Protein AF-A0A0Q6TNH4-F1 (afdb_monomer_lite)

Structure (mmCIF, N/CA/C/O backbone):
data_AF-A0A0Q6TNH4-F1
#
_entry.id   AF-A0A0Q6TNH4-F1
#
loop_
_atom_site.group_PDB
_atom_site.id
_atom_site.type_symbol
_atom_site.label_atom_id
_atom_site.label_alt_id
_atom_site.label_comp_id
_atom_site.label_asym_id
_atom_site.label_entity_id
_atom_site.label_seq_id
_atom_site.pdbx_PDB_ins_code
_atom_site.Cartn_x
_atom_site.Cartn_y
_atom_site.Cartn_z
_atom_site.occupancy
_atom_site.B_iso_or_equiv
_atom_site.auth_seq_id
_atom_site.auth_comp_id
_atom_site.auth_asym_id
_atom_site.auth_atom_id
_atom_site.pdbx_PDB_model_num
ATOM 1 N N . MET A 1 1 ? -18.754 -46.619 -61.105 1.00 44.31 1 MET A N 1
ATOM 2 C CA . MET A 1 1 ? -17.451 -46.797 -60.429 1.00 44.31 1 MET A CA 1
ATOM 3 C C . MET A 1 1 ? -16.650 -45.518 -60.602 1.00 44.31 1 MET A C 1
ATOM 5 O O . MET A 1 1 ? -16.297 -45.206 -61.727 1.00 44.31 1 MET A O 1
ATOM 9 N N . ALA A 1 2 ? -16.410 -44.775 -59.522 1.00 37.75 2 ALA A N 1
ATOM 10 C CA . ALA A 1 2 ? -15.381 -43.738 -59.448 1.00 37.75 2 ALA A CA 1
ATOM 11 C C . ALA A 1 2 ? -15.044 -43.515 -57.963 1.00 37.75 2 ALA A C 1
ATOM 13 O O . ALA A 1 2 ? -15.911 -43.146 -57.175 1.00 37.75 2 ALA A O 1
ATOM 14 N N . ARG A 1 3 ? -13.802 -43.827 -57.582 1.00 43.00 3 ARG A N 1
ATOM 15 C CA . ARG A 1 3 ? -13.168 -43.479 -56.301 1.00 43.00 3 ARG A CA 1
ATOM 16 C C . ARG A 1 3 ? -12.407 -42.166 -56.488 1.00 43.00 3 ARG A C 1
ATOM 18 O O . ARG A 1 3 ? -11.697 -42.065 -57.484 1.00 43.00 3 ARG A O 1
ATOM 25 N N . SER A 1 4 ? -12.487 -41.255 -55.515 1.00 37.75 4 SER A N 1
ATOM 26 C CA . SER A 1 4 ? -11.476 -40.245 -55.105 1.00 37.75 4 SER A CA 1
ATOM 27 C C . SER A 1 4 ? -12.189 -39.105 -54.373 1.00 37.75 4 SER A C 1
ATOM 29 O O . SER A 1 4 ? -13.306 -38.784 -54.747 1.00 37.75 4 SER A O 1
ATOM 31 N N . LEU A 1 5 ? -11.670 -38.394 -53.377 1.00 39.84 5 LEU A N 1
ATOM 32 C CA . LEU A 1 5 ? -10.485 -38.436 -52.516 1.00 39.84 5 LEU A CA 1
ATOM 33 C C . LEU A 1 5 ? -10.862 -37.459 -51.375 1.00 39.84 5 LEU A C 1
ATOM 35 O O . LEU A 1 5 ? -11.345 -36.364 -51.651 1.00 39.84 5 LEU A O 1
ATOM 39 N N . LEU A 1 6 ? -10.687 -37.842 -50.111 1.00 44.94 6 LEU A N 1
ATOM 40 C CA . LEU A 1 6 ? -10.664 -36.904 -48.971 1.00 44.94 6 LEU A CA 1
ATOM 41 C C . LEU A 1 6 ? -9.388 -36.034 -49.082 1.00 44.94 6 LEU A C 1
ATOM 43 O O . LEU A 1 6 ? -8.391 -36.544 -49.602 1.00 44.94 6 LEU A O 1
ATOM 47 N N . PRO A 1 7 ? -9.366 -34.772 -48.595 1.00 46.19 7 PRO A N 1
ATOM 48 C CA . PRO A 1 7 ? -9.053 -34.586 -47.176 1.00 46.19 7 PRO A CA 1
ATOM 49 C C . PRO A 1 7 ? -9.713 -33.394 -46.456 1.00 46.19 7 PRO A C 1
ATOM 51 O O . PRO A 1 7 ? -10.134 -32.398 -47.035 1.00 46.19 7 PRO A O 1
ATOM 54 N N . LEU A 1 8 ? -9.736 -33.562 -45.132 1.00 45.62 8 LEU A N 1
ATOM 55 C CA . LEU A 1 8 ? -9.668 -32.563 -44.069 1.00 45.62 8 LEU A CA 1
ATOM 56 C C . LEU A 1 8 ? -9.376 -31.113 -44.503 1.00 45.62 8 LEU A C 1
ATOM 58 O O . LEU A 1 8 ? -8.264 -30.801 -44.921 1.00 45.62 8 LEU A O 1
ATOM 62 N N . ILE A 1 9 ? -10.296 -30.203 -44.178 1.00 46.66 9 ILE A N 1
ATOM 63 C CA . ILE A 1 9 ? -9.934 -28.860 -43.707 1.00 46.66 9 ILE A CA 1
ATOM 64 C C . ILE A 1 9 ? -10.556 -28.712 -42.323 1.00 46.66 9 ILE A C 1
ATOM 66 O O . ILE A 1 9 ? -11.654 -28.195 -42.130 1.00 46.66 9 ILE A O 1
ATOM 70 N N . ALA A 1 10 ? -9.845 -29.285 -41.359 1.00 40.81 10 ALA A N 1
ATOM 71 C CA . ALA A 1 10 ? -9.978 -28.925 -39.968 1.00 40.81 10 ALA A CA 1
ATOM 72 C C . ALA A 1 10 ? -9.331 -27.546 -39.764 1.00 40.81 10 ALA A C 1
ATOM 74 O O . ALA A 1 10 ? -8.231 -27.294 -40.251 1.00 40.81 10 ALA A O 1
ATOM 75 N N . SER A 1 11 ? -10.010 -26.712 -38.979 1.00 45.03 11 SER A N 1
ATOM 76 C CA . SER A 1 11 ? -9.379 -25.773 -38.049 1.00 45.03 11 SER A CA 1
ATOM 77 C C . SER A 1 11 ? -8.511 -24.665 -38.644 1.00 45.03 11 SER A C 1
ATOM 79 O O . SER A 1 11 ? -7.296 -24.777 -38.625 1.00 45.03 11 SER A O 1
ATOM 81 N N . LEU A 1 12 ? -9.105 -23.533 -39.028 1.00 42.34 12 LEU A N 1
ATOM 82 C CA . LEU A 1 12 ? -8.420 -22.230 -39.026 1.00 42.34 12 LEU A CA 1
ATOM 83 C C . LEU A 1 12 ? -9.460 -21.117 -39.176 1.00 42.34 12 LEU A C 1
ATOM 85 O O . LEU A 1 12 ? -9.798 -20.761 -40.293 1.00 42.34 12 LEU A O 1
ATOM 89 N N . LEU A 1 13 ? -10.003 -20.626 -38.056 1.00 40.00 13 LEU A N 1
ATOM 90 C CA . LEU A 1 13 ? -10.587 -19.279 -37.872 1.00 40.00 13 LEU A CA 1
ATOM 91 C C . LEU A 1 13 ? -11.061 -19.131 -36.412 1.00 40.00 13 LEU A C 1
ATOM 93 O O . LEU A 1 13 ? -12.194 -18.777 -36.110 1.00 40.00 13 LEU A O 1
ATOM 97 N N . ALA A 1 14 ? -10.176 -19.446 -35.472 1.00 39.66 14 ALA A N 1
ATOM 98 C CA . ALA A 1 14 ? -10.327 -19.057 -34.075 1.00 39.66 14 ALA A CA 1
ATOM 99 C C . ALA A 1 14 ? -8.964 -18.563 -33.605 1.00 39.66 14 ALA A C 1
ATOM 101 O O . ALA A 1 14 ? -8.297 -19.190 -32.789 1.00 39.66 14 ALA A O 1
ATOM 102 N N . VAL A 1 15 ? -8.498 -17.475 -34.216 1.00 36.56 15 VAL A N 1
ATOM 103 C CA . VAL A 1 15 ? -7.277 -16.817 -33.776 1.00 36.56 15 VAL A CA 1
ATOM 104 C C . VAL A 1 15 ? -7.564 -15.337 -33.581 1.00 36.56 15 VAL A C 1
ATOM 106 O O . VAL A 1 15 ? -7.987 -14.642 -34.499 1.00 36.56 15 VAL A O 1
ATOM 109 N N . PHE A 1 16 ? -7.314 -14.912 -32.345 1.00 38.75 16 PHE A N 1
ATOM 110 C CA . PHE A 1 16 ? -7.124 -13.536 -31.902 1.00 38.75 16 PHE A CA 1
ATOM 111 C C . PHE A 1 16 ? -8.359 -12.634 -31.819 1.00 38.75 16 PHE A C 1
ATOM 113 O O . PHE A 1 16 ? -8.482 -11.638 -32.516 1.00 38.75 16 PHE A O 1
ATOM 120 N N . ASN A 1 17 ? -9.190 -12.901 -30.812 1.00 32.25 17 ASN A N 1
ATOM 121 C CA . ASN A 1 17 ? -9.696 -11.829 -29.947 1.00 32.25 17 ASN A CA 1
ATOM 122 C C . ASN A 1 17 ? -9.720 -12.282 -28.481 1.00 32.25 17 ASN A C 1
ATOM 124 O O . ASN A 1 17 ? -10.646 -12.011 -27.729 1.00 32.25 17 ASN A O 1
ATOM 128 N N . ALA A 1 18 ? -8.646 -12.944 -28.044 1.00 35.44 18 ALA A N 1
ATOM 129 C CA . ALA A 1 18 ? -8.248 -12.846 -26.649 1.00 35.44 18 ALA A CA 1
ATOM 130 C C . ALA A 1 18 ? -7.577 -11.477 -26.479 1.00 35.44 18 ALA A C 1
ATOM 132 O O . ALA A 1 18 ? -6.359 -11.371 -26.355 1.00 35.44 18 ALA A O 1
ATOM 133 N N . GLN A 1 19 ? -8.373 -10.401 -26.513 1.00 32.72 19 GLN A N 1
ATOM 134 C CA . GLN A 1 19 ? -8.014 -9.258 -25.689 1.00 32.72 19 GLN A CA 1
ATOM 135 C C . GLN A 1 19 ? -7.922 -9.857 -24.295 1.00 32.72 19 GLN A C 1
ATOM 137 O O . GLN A 1 19 ? -8.940 -10.278 -23.749 1.00 32.72 19 GLN A O 1
ATOM 142 N N . ALA A 1 20 ? -6.702 -10.013 -23.781 1.00 35.88 20 ALA A N 1
ATOM 143 C CA . ALA A 1 20 ? -6.501 -10.279 -22.376 1.00 35.88 20 ALA A CA 1
ATOM 144 C C . ALA A 1 20 ? -7.257 -9.159 -21.667 1.00 35.88 20 ALA A C 1
ATOM 146 O O . ALA A 1 20 ? -6.795 -8.017 -21.620 1.00 35.88 20 ALA A O 1
ATOM 147 N N . GLN A 1 21 ? -8.485 -9.456 -21.234 1.00 34.12 21 GLN A N 1
ATOM 148 C CA . GLN A 1 21 ? -9.186 -8.627 -20.288 1.00 34.12 21 GLN A CA 1
ATOM 149 C C . GLN A 1 21 ? -8.200 -8.551 -19.142 1.00 34.12 21 GLN A C 1
ATOM 151 O O . GLN A 1 21 ? -7.929 -9.556 -18.490 1.00 34.12 21 GLN A O 1
ATOM 156 N N . VAL A 1 22 ? -7.578 -7.382 -18.992 1.00 41.38 22 VAL A N 1
ATOM 157 C CA . VAL A 1 22 ? -6.906 -7.002 -17.764 1.00 41.38 22 VAL A CA 1
ATOM 158 C C . VAL A 1 22 ? -7.976 -7.249 -16.720 1.00 41.38 22 VAL A C 1
ATOM 160 O O . VAL A 1 22 ? -8.953 -6.497 -16.658 1.00 41.38 22 VAL A O 1
ATOM 163 N N . THR A 1 23 ? -7.883 -8.382 -16.024 1.00 41.16 23 THR A N 1
ATOM 164 C CA . THR A 1 23 ? -8.740 -8.670 -14.892 1.00 41.16 23 THR A CA 1
ATOM 165 C C . THR A 1 23 ? -8.551 -7.458 -14.009 1.00 41.16 23 THR A C 1
ATOM 167 O O . THR A 1 23 ? -7.439 -7.139 -13.590 1.00 41.16 23 THR A O 1
ATOM 170 N N . LYS A 1 24 ? -9.611 -6.652 -13.904 1.00 58.28 24 LYS A N 1
ATOM 171 C CA . LYS A 1 24 ? -9.648 -5.517 -12.997 1.00 58.28 24 LYS A CA 1
ATOM 172 C C . LYS A 1 24 ? -9.652 -6.152 -11.624 1.00 58.28 24 LYS A C 1
ATOM 174 O O . LYS A 1 24 ? -10.728 -6.383 -11.079 1.00 58.28 24 LYS A O 1
ATOM 179 N N . ASP A 1 25 ? -8.473 -6.520 -11.139 1.00 66.06 25 ASP A N 1
ATOM 180 C CA . ASP A 1 25 ? -8.337 -7.028 -9.793 1.00 66.06 25 ASP A CA 1
ATOM 181 C C . ASP A 1 25 ? -8.946 -5.947 -8.899 1.00 66.06 25 ASP A C 1
ATOM 183 O O . ASP A 1 25 ? -8.562 -4.771 -8.989 1.00 66.06 25 ASP A O 1
ATOM 187 N N . PRO A 1 26 ? -10.015 -6.284 -8.170 1.00 83.12 26 PRO A N 1
ATOM 188 C CA . PRO A 1 26 ? -10.771 -5.291 -7.443 1.00 83.12 26 PRO A CA 1
ATOM 189 C C . PRO A 1 26 ? -9.866 -4.662 -6.386 1.00 83.12 26 PRO A C 1
ATOM 191 O O . PRO A 1 26 ? -9.115 -5.348 -5.690 1.00 83.12 26 PRO A O 1
ATOM 194 N N . LEU A 1 27 ? -9.917 -3.333 -6.302 1.00 90.88 27 LEU A N 1
ATOM 195 C CA . LEU A 1 27 ? -9.034 -2.580 -5.425 1.00 90.88 27 LEU A CA 1
ATOM 196 C C . LEU A 1 27 ? -9.335 -2.905 -3.954 1.00 90.88 27 LEU A C 1
ATOM 198 O O . LEU A 1 27 ? -10.503 -3.094 -3.598 1.00 90.88 27 LEU A O 1
ATOM 202 N N . PRO A 1 28 ? -8.304 -2.929 -3.095 1.00 93.38 28 PRO A N 1
ATOM 203 C CA . PRO A 1 28 ? -8.483 -3.001 -1.656 1.00 93.38 28 PRO A CA 1
ATOM 204 C C . PRO A 1 28 ? -9.480 -1.972 -1.133 1.00 93.38 28 PRO A C 1
ATOM 206 O O . PRO A 1 28 ? -9.545 -0.836 -1.607 1.00 93.38 28 PRO A O 1
ATOM 209 N N . THR A 1 29 ? -10.245 -2.380 -0.130 1.00 94.62 29 THR A N 1
ATOM 210 C CA . THR A 1 29 ? -11.207 -1.539 0.573 1.00 94.62 29 THR A CA 1
ATOM 211 C C . THR A 1 29 ? -10.708 -1.276 1.985 1.00 94.62 29 THR A C 1
ATOM 213 O O . THR A 1 29 ? -10.306 -2.205 2.684 1.00 94.62 29 THR A O 1
ATOM 216 N N . GLN A 1 30 ? -10.775 -0.021 2.414 1.00 96.12 30 GLN A N 1
ATOM 217 C CA . GLN A 1 30 ? -10.601 0.381 3.800 1.00 96.12 30 GLN A CA 1
ATOM 218 C C . GLN A 1 30 ? -11.974 0.611 4.420 1.00 96.12 30 GLN A C 1
ATOM 220 O O . GLN A 1 30 ? -12.805 1.318 3.850 1.00 96.12 30 GLN A O 1
ATOM 225 N N . LEU A 1 31 ? -12.206 0.043 5.597 1.00 96.94 31 LEU A N 1
ATOM 226 C CA . LEU A 1 31 ? -13.323 0.401 6.461 1.00 96.94 31 LEU A CA 1
ATOM 227 C C . LEU A 1 31 ? -12.775 1.255 7.601 1.00 96.94 31 LEU A C 1
ATOM 229 O O . LEU A 1 31 ? -12.028 0.743 8.429 1.00 96.94 31 LEU A O 1
ATOM 233 N N . VAL A 1 32 ? -13.153 2.531 7.644 1.00 97.50 32 VAL A N 1
ATOM 234 C CA . VAL A 1 32 ? -12.756 3.477 8.695 1.00 97.50 32 VAL A CA 1
ATOM 235 C C . VAL A 1 32 ? -13.962 3.777 9.571 1.00 97.50 32 VAL A C 1
ATOM 237 O O . VAL A 1 32 ? -14.979 4.261 9.079 1.00 97.50 32 VAL A O 1
ATOM 240 N N . CYS A 1 33 ? -13.849 3.507 10.865 1.00 97.56 33 CYS A N 1
ATOM 241 C CA . CYS A 1 33 ? -14.884 3.721 11.866 1.00 97.56 33 CYS A CA 1
ATOM 242 C C . CYS A 1 33 ? -14.441 4.756 12.900 1.00 97.56 33 CYS A C 1
ATOM 244 O O . CYS A 1 33 ? -13.288 4.745 13.322 1.00 97.56 33 CYS A O 1
ATOM 246 N N . HIS A 1 34 ? -15.385 5.572 13.368 1.00 97.06 34 HIS A N 1
ATOM 247 C CA . HIS A 1 34 ? -15.200 6.549 14.444 1.00 97.06 34 HIS A CA 1
ATOM 248 C C . HIS A 1 34 ? -16.116 6.194 15.629 1.00 97.06 34 HIS A C 1
ATOM 250 O O . HIS A 1 34 ? -17.197 6.772 15.757 1.00 97.06 34 HIS A O 1
ATOM 256 N N . PRO A 1 35 ? -15.771 5.188 16.462 1.00 92.38 35 PRO A N 1
ATOM 257 C CA . PRO A 1 35 ? -16.588 4.817 17.620 1.00 92.38 35 PRO A CA 1
ATOM 258 C C . PRO A 1 35 ? -16.853 5.974 18.595 1.00 92.38 35 PRO A C 1
ATOM 260 O O . PRO A 1 35 ? -17.855 5.951 19.306 1.00 92.38 35 PRO A O 1
ATOM 263 N N . SER A 1 36 ? -15.958 6.962 18.637 1.00 93.06 36 SER A N 1
ATOM 264 C CA . SER A 1 36 ? -16.112 8.222 19.363 1.00 93.06 36 SER A CA 1
ATOM 265 C C . SER A 1 36 ? -15.301 9.328 18.679 1.00 93.06 36 SER A C 1
ATOM 267 O O . SER A 1 36 ?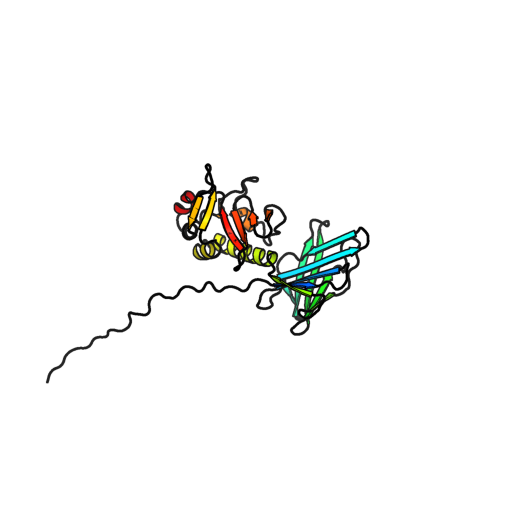 -14.520 9.051 17.770 1.00 93.06 36 SER A O 1
ATOM 269 N N . ASP A 1 37 ? -15.441 10.572 19.143 1.00 92.44 37 ASP A N 1
ATOM 270 C CA . ASP A 1 37 ? -14.715 11.729 18.589 1.00 92.44 37 ASP A CA 1
ATOM 271 C C . ASP A 1 37 ? -13.187 11.631 18.751 1.00 92.44 37 ASP A C 1
ATOM 273 O O . ASP A 1 37 ? -12.438 12.261 18.011 1.00 92.44 37 ASP A O 1
ATOM 277 N N . ASN A 1 38 ? -12.725 10.817 19.703 1.00 94.06 38 ASN A N 1
ATOM 278 C CA . ASN A 1 38 ? -11.314 10.679 20.065 1.00 94.06 38 ASN A CA 1
ATOM 279 C C . ASN A 1 38 ? -10.723 9.318 19.674 1.00 94.06 38 ASN A C 1
ATOM 281 O O . ASN A 1 38 ? -9.624 8.976 20.109 1.00 94.06 38 ASN A O 1
ATOM 285 N N . LEU A 1 39 ? -11.462 8.500 18.919 1.00 94.94 39 LEU A N 1
ATOM 286 C CA . LEU A 1 39 ? -11.029 7.167 18.523 1.00 94.94 39 LEU A CA 1
ATOM 287 C C . LEU A 1 39 ? -11.463 6.874 17.093 1.00 94.94 39 LEU A C 1
ATOM 289 O O . LEU A 1 39 ? -12.652 6.800 16.791 1.00 94.94 39 LEU A O 1
ATOM 293 N N . THR A 1 40 ? -10.481 6.589 16.250 1.00 97.19 40 THR A N 1
ATOM 294 C CA . THR A 1 40 ? -10.668 6.079 14.898 1.00 97.19 40 THR A CA 1
ATOM 295 C C . THR A 1 40 ? -10.035 4.701 14.806 1.00 97.19 40 THR A C 1
ATOM 297 O O . THR A 1 40 ? -8.888 4.503 15.194 1.00 97.19 40 THR A O 1
ATOM 300 N N . ALA A 1 41 ? -10.764 3.736 14.261 1.00 97.06 41 ALA A N 1
ATOM 301 C CA . ALA A 1 41 ? -10.246 2.410 13.956 1.00 97.06 41 ALA A CA 1
ATOM 302 C C . ALA A 1 41 ? -10.453 2.115 12.480 1.00 97.06 41 ALA A C 1
ATOM 304 O O . ALA A 1 41 ? -11.475 2.484 11.902 1.00 97.06 41 ALA A O 1
ATOM 305 N N . ASN A 1 42 ? -9.496 1.437 11.865 1.00 97.19 42 ASN A N 1
ATOM 306 C CA . ASN A 1 42 ? -9.603 1.045 10.475 1.00 97.19 42 ASN A CA 1
ATOM 307 C C . ASN A 1 42 ? -9.093 -0.373 10.246 1.00 97.19 42 ASN A C 1
ATOM 309 O O . ASN A 1 42 ? -8.247 -0.879 10.982 1.00 97.19 42 ASN A O 1
ATOM 313 N N . ILE A 1 43 ? -9.642 -1.000 9.215 1.00 96.81 43 ILE A N 1
ATOM 314 C CA . ILE A 1 43 ? -9.140 -2.247 8.647 1.00 96.81 43 ILE A CA 1
ATOM 315 C C . ILE A 1 43 ? -9.120 -2.125 7.131 1.00 96.81 43 ILE A C 1
ATOM 317 O O . ILE A 1 43 ? -9.965 -1.445 6.543 1.00 96.81 43 ILE A O 1
ATOM 321 N N . SER A 1 44 ? -8.207 -2.856 6.515 1.00 95.38 44 SER A N 1
ATOM 322 C CA . SER A 1 44 ? -8.033 -2.910 5.070 1.00 95.38 44 SER A CA 1
ATOM 323 C C . SER A 1 44 ? -8.173 -4.350 4.608 1.00 95.38 44 SER A C 1
ATOM 325 O O . SER A 1 44 ? -7.622 -5.257 5.234 1.00 95.38 44 SER A O 1
ATOM 327 N N . TYR A 1 45 ? -8.915 -4.584 3.530 1.00 92.75 45 TYR A N 1
ATOM 328 C CA . TYR A 1 45 ? -9.142 -5.924 2.994 1.00 92.75 45 TYR A CA 1
ATOM 329 C C . TYR A 1 45 ? -9.257 -5.934 1.469 1.00 92.75 45 TYR A C 1
ATOM 331 O O . TYR A 1 45 ? -9.710 -4.976 0.845 1.00 92.75 45 TYR A O 1
ATOM 339 N N . GLU A 1 46 ? -8.850 -7.043 0.860 1.00 90.12 46 GLU A N 1
ATOM 340 C CA . GLU A 1 46 ? -9.094 -7.331 -0.555 1.00 90.12 46 GLU A CA 1
ATOM 341 C C . GLU A 1 46 ? -10.576 -7.649 -0.794 1.00 90.12 46 GLU A C 1
ATOM 343 O O . GLU A 1 46 ? -11.302 -8.019 0.129 1.00 90.12 46 GLU A O 1
ATOM 348 N N . ALA A 1 47 ? -11.038 -7.596 -2.045 1.00 82.19 47 ALA A N 1
ATOM 349 C CA . ALA A 1 47 ? -12.431 -7.934 -2.362 1.00 82.19 47 ALA A CA 1
ATOM 350 C C . ALA A 1 47 ? -12.809 -9.384 -2.018 1.00 82.19 47 ALA A C 1
ATOM 352 O O . ALA A 1 47 ? -13.970 -9.662 -1.732 1.00 82.19 47 ALA A O 1
ATOM 353 N N . GLY A 1 48 ? -11.831 -10.298 -2.002 1.00 82.06 48 GLY A N 1
ATOM 354 C CA . GLY A 1 48 ? -12.010 -11.668 -1.510 1.00 82.06 48 GLY A CA 1
ATOM 355 C C . GLY A 1 48 ? -12.164 -11.770 0.014 1.00 82.06 48 GLY A C 1
ATOM 356 O O . GLY A 1 48 ? -12.367 -12.862 0.535 1.00 82.06 48 GLY A O 1
ATOM 357 N N . GLY A 1 49 ? -12.058 -10.654 0.742 1.00 85.31 49 GLY A N 1
ATOM 358 C CA . GLY A 1 49 ? -12.173 -10.579 2.198 1.00 85.31 49 GLY A CA 1
ATOM 359 C C . GLY A 1 49 ? -10.872 -10.845 2.958 1.00 85.31 49 GLY A C 1
ATOM 360 O O . GLY A 1 49 ? -10.887 -10.815 4.189 1.00 85.31 49 GLY A O 1
ATOM 361 N N . ALA A 1 50 ? -9.757 -11.088 2.260 1.00 89.81 50 ALA A N 1
ATOM 362 C CA . ALA A 1 50 ? -8.446 -11.240 2.882 1.00 89.81 50 ALA A CA 1
ATOM 363 C C . ALA A 1 50 ? -8.010 -9.919 3.529 1.00 89.81 50 ALA A C 1
ATOM 365 O O . ALA A 1 50 ? -8.022 -8.874 2.881 1.00 89.81 50 ALA A O 1
ATOM 366 N N . LEU A 1 51 ? -7.636 -9.963 4.808 1.00 92.94 51 LEU A N 1
ATOM 367 C CA . LEU A 1 51 ? -7.208 -8.783 5.557 1.00 92.94 51 LEU A CA 1
ATOM 368 C C . LEU A 1 51 ? -5.773 -8.399 5.185 1.00 92.94 51 LEU A C 1
ATOM 370 O O . LEU A 1 51 ? -4.870 -9.233 5.209 1.00 92.94 51 LEU A O 1
ATOM 374 N N . LEU A 1 52 ? -5.584 -7.119 4.881 1.00 91.25 52 LEU A N 1
ATOM 375 C CA . LEU A 1 52 ? -4.318 -6.521 4.458 1.00 91.25 52 LEU A CA 1
ATOM 376 C C . LEU A 1 52 ? -3.662 -5.686 5.553 1.00 91.25 52 LEU A C 1
ATOM 378 O O . LEU A 1 52 ? -2.442 -5.571 5.574 1.00 91.25 52 LEU A O 1
ATOM 382 N N . GLY A 1 53 ? -4.459 -5.110 6.449 1.00 92.88 53 GLY A N 1
ATOM 383 C CA . GLY A 1 53 ? -3.947 -4.283 7.529 1.00 92.88 53 GLY A CA 1
ATOM 384 C C . GLY A 1 53 ? -5.036 -3.813 8.479 1.00 92.88 53 GLY A C 1
ATOM 385 O O . GLY A 1 53 ? -6.232 -4.017 8.243 1.00 92.88 53 GLY A O 1
ATOM 386 N N . ALA A 1 54 ? -4.604 -3.204 9.573 1.00 95.44 54 ALA A N 1
ATOM 387 C CA . ALA A 1 54 ? -5.456 -2.594 10.573 1.00 95.44 54 ALA A CA 1
ATOM 388 C C . ALA A 1 54 ? -4.724 -1.478 11.312 1.00 95.44 54 ALA A C 1
ATOM 390 O O . ALA A 1 54 ? -3.509 -1.543 11.505 1.00 95.44 54 ALA A O 1
ATOM 391 N N . GLY A 1 55 ? -5.483 -0.511 11.816 1.00 94.25 55 GLY A N 1
ATOM 392 C CA . GLY A 1 55 ? -4.921 0.575 12.596 1.00 94.25 55 GLY A CA 1
ATOM 393 C C . GLY A 1 55 ? -5.900 1.236 13.541 1.00 94.25 55 GLY A C 1
ATOM 394 O O . GLY A 1 55 ? -7.120 1.094 13.433 1.00 94.25 55 GLY A O 1
ATOM 395 N N . VAL A 1 56 ? -5.326 1.982 14.475 1.00 94.56 56 VAL A N 1
ATOM 396 C CA . VAL A 1 56 ? -6.037 2.784 15.463 1.00 94.56 56 VAL A CA 1
ATOM 397 C C . VAL A 1 56 ? -5.367 4.146 15.546 1.00 94.56 56 VAL A C 1
ATOM 399 O O . VAL A 1 56 ? -4.149 4.235 15.664 1.00 94.56 56 VAL A O 1
ATOM 402 N N . TYR A 1 57 ? -6.176 5.197 15.513 1.00 94.44 57 TYR A N 1
ATOM 403 C CA . TYR A 1 57 ? -5.781 6.542 15.897 1.00 94.44 57 TYR A CA 1
ATOM 404 C C . TYR A 1 57 ? -6.607 6.958 17.108 1.00 94.44 57 TYR A C 1
ATOM 406 O O . TYR A 1 57 ? -7.821 6.747 17.124 1.00 94.44 57 TYR A O 1
ATOM 414 N N . ALA A 1 58 ? -5.967 7.520 18.126 1.00 94.12 58 ALA A N 1
ATOM 415 C CA . ALA A 1 58 ? -6.652 7.976 19.324 1.00 94.12 58 ALA A CA 1
ATOM 416 C C . ALA A 1 58 ? -6.045 9.267 19.864 1.00 94.12 58 ALA A C 1
ATOM 418 O O . ALA A 1 58 ? -4.835 9.483 19.772 1.00 94.12 58 ALA A O 1
ATOM 419 N N . THR A 1 59 ? -6.888 10.091 20.478 1.00 94.00 59 THR A N 1
ATOM 420 C CA . THR A 1 59 ? -6.495 11.351 21.113 1.00 94.00 59 THR A CA 1
ATOM 421 C C . THR A 1 59 ? -6.975 11.411 22.559 1.00 94.00 59 THR A C 1
ATOM 423 O O . THR A 1 59 ? -7.998 10.841 22.935 1.00 94.00 59 THR A O 1
ATOM 426 N N . SER A 1 60 ? -6.213 12.090 23.413 1.00 92.00 60 SER A N 1
ATOM 427 C CA . SER A 1 60 ? -6.597 12.367 24.798 1.00 92.00 60 SER A CA 1
ATOM 428 C C . SER A 1 60 ? -5.871 13.613 25.298 1.00 92.00 60 SER A C 1
ATOM 430 O O . SER A 1 60 ? -4.675 13.575 25.591 1.00 92.00 60 SER A O 1
ATOM 432 N N . GLY A 1 61 ? -6.592 14.731 25.415 1.00 88.62 61 GLY A N 1
ATOM 433 C CA . GLY A 1 61 ? -5.989 16.021 25.757 1.00 88.62 61 GLY A CA 1
ATOM 434 C C . GLY A 1 61 ? -5.006 16.471 24.674 1.00 88.62 61 GLY A C 1
ATOM 435 O O . GLY A 1 61 ? -5.389 16.604 23.517 1.00 88.62 61 GLY A O 1
ATOM 436 N N . THR A 1 62 ? -3.740 16.684 25.041 1.00 88.75 62 THR A N 1
ATOM 437 C CA . THR A 1 62 ? -2.654 17.034 24.104 1.00 88.75 62 THR A CA 1
ATOM 438 C C . THR A 1 62 ? -1.896 15.818 23.569 1.00 88.75 62 THR A C 1
ATOM 440 O O . THR A 1 62 ? -0.891 15.981 22.884 1.00 88.75 62 THR A O 1
ATOM 443 N N . HIS A 1 63 ? -2.319 14.605 23.926 1.00 89.19 63 HIS A N 1
ATOM 444 C CA . HIS A 1 63 ? -1.692 13.377 23.459 1.00 89.19 63 HIS A CA 1
ATOM 445 C C . HIS A 1 63 ? -2.439 12.837 22.248 1.00 89.19 63 HIS A C 1
ATOM 447 O O . HIS A 1 63 ? -3.668 12.748 22.253 1.00 89.19 63 HIS A O 1
ATOM 453 N N . GLU A 1 64 ? -1.679 12.409 21.250 1.00 90.62 64 GLU A N 1
ATOM 454 C CA . GLU A 1 64 ? -2.175 11.652 20.114 1.00 90.62 64 GLU A CA 1
ATOM 455 C C . GLU A 1 64 ? -1.364 10.374 19.946 1.00 90.62 64 GLU A C 1
ATOM 457 O O . GLU A 1 64 ? -0.206 10.277 20.356 1.00 90.62 64 GLU A O 1
ATOM 462 N N . CYS A 1 65 ? -2.004 9.383 19.351 1.00 87.31 65 CYS A N 1
ATOM 463 C CA . CYS A 1 65 ? -1.383 8.136 18.981 1.00 87.31 65 CYS A CA 1
ATOM 464 C C . CYS A 1 65 ? -1.932 7.688 17.629 1.00 87.31 65 CYS A C 1
ATOM 466 O O . CYS A 1 65 ? -3.147 7.668 17.435 1.00 87.31 65 CYS A O 1
ATOM 468 N N . SER A 1 66 ? -1.041 7.225 16.753 1.00 89.62 66 SER A N 1
ATOM 469 C CA . SER A 1 66 ? -1.393 6.498 15.538 1.00 89.62 66 SER A CA 1
ATOM 470 C C . SER A 1 66 ? -0.613 5.192 15.481 1.00 89.62 66 SER A C 1
ATOM 472 O O . SER A 1 66 ? 0.614 5.203 15.471 1.00 89.62 66 SER A O 1
ATOM 474 N N . VAL A 1 67 ? -1.322 4.067 15.427 1.00 89.56 67 VAL A N 1
ATOM 475 C CA . VAL A 1 67 ? -0.734 2.737 15.266 1.00 89.56 67 VAL A CA 1
ATOM 476 C C . VAL A 1 67 ? -1.318 2.095 14.025 1.00 89.56 67 VAL A C 1
ATOM 478 O O . VAL A 1 67 ? -2.535 2.004 13.873 1.00 89.56 67 VAL A O 1
ATOM 481 N N . GLN A 1 68 ? -0.442 1.622 13.148 1.00 90.00 68 GLN A N 1
ATOM 482 C CA . GLN A 1 68 ? -0.801 0.940 11.912 1.00 90.00 68 GLN A CA 1
ATOM 483 C C . GLN A 1 68 ? -0.008 -0.355 11.803 1.00 90.00 68 GLN A C 1
ATOM 485 O O . GLN A 1 68 ? 1.199 -0.375 12.054 1.00 90.00 68 GLN A O 1
ATOM 490 N N . SER A 1 69 ? -0.693 -1.434 11.437 1.00 90.75 69 SER A N 1
ATOM 491 C CA . SER A 1 69 ? -0.068 -2.734 11.233 1.00 90.75 69 SER A CA 1
ATOM 492 C C . SER A 1 69 ? 0.985 -2.680 10.139 1.00 90.75 69 SER A C 1
ATOM 494 O O . SER A 1 69 ? 0.777 -2.048 9.104 1.00 90.75 69 SER A O 1
ATOM 496 N N . GLN A 1 70 ? 2.074 -3.416 10.337 1.00 85.50 70 GLN A N 1
ATOM 497 C CA . GLN A 1 70 ? 3.129 -3.580 9.345 1.00 85.50 70 GLN A CA 1
ATOM 498 C C . GLN A 1 70 ? 3.294 -5.060 8.996 1.00 85.50 70 GLN A C 1
ATOM 500 O O . GLN A 1 70 ? 3.094 -5.932 9.846 1.00 85.50 70 GLN A O 1
ATOM 505 N N . GLY A 1 71 ? 3.688 -5.333 7.752 1.00 82.25 71 GLY A N 1
ATOM 506 C CA . GLY A 1 71 ? 3.880 -6.692 7.254 1.00 82.25 71 GLY A CA 1
ATOM 507 C C . GLY A 1 71 ? 2.577 -7.457 7.009 1.00 82.25 71 GLY A C 1
ATOM 508 O O . GLY A 1 71 ? 1.470 -6.932 7.128 1.00 82.25 71 GLY A O 1
ATOM 509 N N . ALA A 1 72 ? 2.722 -8.725 6.624 1.00 85.69 72 ALA A N 1
ATOM 510 C CA . ALA A 1 72 ? 1.597 -9.588 6.289 1.00 85.69 72 ALA A CA 1
ATOM 511 C C . ALA A 1 72 ? 0.862 -10.108 7.536 1.00 85.69 72 ALA A C 1
ATOM 513 O O . ALA A 1 72 ? 1.474 -10.468 8.544 1.00 85.69 72 ALA A O 1
ATOM 514 N N . GLY A 1 73 ? -0.463 -10.213 7.435 1.00 91.19 73 GLY A N 1
ATOM 515 C CA . GLY A 1 73 ? -1.288 -10.858 8.449 1.00 91.19 73 GLY A CA 1
ATOM 516 C C . GLY A 1 73 ? -1.136 -12.381 8.433 1.00 91.19 73 GLY A C 1
ATOM 517 O O . GLY A 1 73 ? -1.064 -13.005 7.375 1.00 91.19 73 GLY A O 1
ATOM 518 N N . VAL A 1 74 ? -1.132 -12.994 9.616 1.00 95.06 74 VAL A N 1
ATOM 519 C CA . VAL A 1 74 ? -1.084 -14.449 9.802 1.00 95.06 74 VAL A CA 1
ATOM 520 C C . VAL A 1 74 ? -2.439 -14.935 10.298 1.00 95.06 74 VAL A C 1
ATOM 522 O O . VAL A 1 74 ? -2.873 -14.567 11.395 1.00 95.06 74 VAL A O 1
ATOM 525 N N . ALA A 1 75 ? -3.091 -15.792 9.511 1.00 94.94 75 ALA A N 1
ATOM 526 C CA . ALA A 1 75 ? -4.327 -16.451 9.915 1.00 94.94 75 ALA A CA 1
ATOM 527 C C . ALA A 1 75 ? -4.109 -17.293 11.182 1.00 94.94 75 ALA A C 1
ATOM 529 O O . ALA A 1 75 ? -3.103 -17.990 11.324 1.00 94.94 75 ALA A O 1
ATOM 530 N N . GLN A 1 76 ? -5.047 -17.197 12.115 1.00 95.94 76 GLN A N 1
ATOM 531 C CA . GLN A 1 76 ? -5.032 -17.891 13.395 1.00 95.94 76 GLN A CA 1
ATOM 532 C C . GLN A 1 76 ? -6.069 -19.028 13.398 1.00 95.94 76 GLN A C 1
ATOM 534 O O . GLN A 1 76 ? -7.060 -18.961 12.664 1.00 95.94 76 GLN A O 1
ATOM 539 N N . PRO A 1 77 ? -5.889 -20.063 14.242 1.00 92.56 77 PRO A N 1
ATOM 540 C CA . PRO A 1 77 ? -6.829 -21.186 14.326 1.00 92.56 77 PRO A CA 1
ATOM 541 C C . PRO A 1 77 ? -8.271 -20.797 14.693 1.00 92.56 77 PRO A C 1
ATOM 543 O O . PRO A 1 77 ? -9.213 -21.491 14.327 1.00 92.56 77 PRO A O 1
ATOM 546 N N . ASP A 1 78 ? -8.457 -19.686 15.408 1.00 90.62 78 ASP A N 1
ATOM 547 C CA . ASP A 1 78 ? -9.764 -19.162 15.825 1.00 90.62 78 ASP A CA 1
ATOM 548 C C . ASP A 1 78 ? -10.471 -18.323 14.738 1.00 90.62 78 ASP A C 1
ATOM 550 O O . ASP A 1 78 ? -11.498 -17.688 15.006 1.00 90.62 78 ASP A O 1
ATOM 554 N N . GLY A 1 79 ? -9.910 -18.298 13.523 1.00 89.75 79 GLY A N 1
ATOM 555 C CA . GLY A 1 79 ? -10.411 -17.539 12.380 1.00 89.75 79 GLY A CA 1
ATOM 556 C C . GLY A 1 79 ? -10.052 -16.052 12.402 1.00 89.75 79 GLY A C 1
ATOM 557 O O . GLY A 1 79 ? -10.506 -15.313 11.528 1.00 89.75 79 GLY A O 1
ATOM 558 N N . SER A 1 80 ? -9.264 -15.589 13.378 1.00 95.81 80 SER A N 1
ATOM 559 C CA . SER A 1 80 ? -8.719 -14.230 13.367 1.00 95.81 80 SER A CA 1
ATOM 560 C C . SER A 1 80 ? -7.496 -14.116 12.452 1.00 95.81 80 SER A C 1
ATOM 562 O O . SER A 1 80 ? -6.868 -15.105 12.073 1.00 95.81 80 SER A O 1
ATOM 564 N N . VAL A 1 81 ? -7.146 -12.889 12.081 1.00 97.19 81 VAL A N 1
ATOM 565 C CA . VAL A 1 81 ? -5.879 -12.554 11.432 1.00 97.19 81 VAL A CA 1
ATOM 566 C C . VAL A 1 81 ? -5.078 -11.700 12.395 1.00 97.19 81 VAL A C 1
ATOM 568 O O . VAL A 1 81 ? -5.572 -10.699 12.916 1.00 97.19 81 VAL A O 1
ATOM 571 N N . ARG A 1 82 ? -3.830 -12.101 12.622 1.00 97.12 82 ARG A N 1
ATOM 572 C CA . ARG A 1 82 ? -2.894 -11.384 13.479 1.00 97.12 82 ARG A CA 1
ATOM 573 C C . ARG A 1 82 ? -1.819 -10.711 12.641 1.00 97.12 82 ARG A C 1
ATOM 575 O O . ARG A 1 82 ? -1.091 -11.387 11.922 1.00 97.12 82 ARG A O 1
ATOM 582 N N . PHE A 1 83 ? -1.671 -9.409 12.818 1.00 95.81 83 PHE A N 1
ATOM 583 C CA . PHE A 1 83 ? -0.531 -8.633 12.348 1.00 95.81 83 PHE A CA 1
ATOM 584 C C . PHE A 1 83 ? 0.388 -8.400 13.538 1.00 95.81 83 PHE A C 1
ATOM 586 O O . PHE A 1 83 ? -0.082 -7.935 14.572 1.00 95.81 83 PHE A O 1
ATOM 593 N N . ALA A 1 84 ? 1.669 -8.738 13.430 1.00 94.31 84 ALA A N 1
ATOM 594 C CA . ALA A 1 84 ? 2.636 -8.542 14.506 1.00 94.31 84 ALA A CA 1
ATOM 595 C C . ALA A 1 84 ? 3.881 -7.861 13.947 1.00 94.31 84 ALA A C 1
ATOM 597 O O . ALA A 1 84 ? 4.447 -8.333 12.964 1.00 94.31 84 ALA A O 1
ATOM 598 N N . TRP A 1 85 ? 4.298 -6.765 14.575 1.00 91.19 85 TRP A N 1
ATOM 599 C CA . TRP A 1 85 ? 5.449 -5.988 14.130 1.00 91.19 85 TRP A CA 1
ATOM 600 C C . TRP A 1 85 ? 6.147 -5.300 15.302 1.00 91.19 85 TRP A C 1
ATOM 602 O O . TRP A 1 85 ? 5.646 -5.250 16.429 1.00 91.19 85 TRP A O 1
ATOM 612 N N . THR A 1 86 ? 7.332 -4.780 15.013 1.00 88.38 86 THR A N 1
ATOM 613 C CA . THR A 1 86 ? 8.117 -3.963 15.931 1.00 88.38 86 THR A CA 1
ATOM 614 C C . THR A 1 86 ? 8.088 -2.536 15.409 1.00 88.38 86 THR A C 1
ATOM 616 O O . THR A 1 86 ? 8.438 -2.301 14.257 1.00 88.38 86 THR A O 1
ATOM 619 N N . ASP A 1 87 ? 7.642 -1.594 16.232 1.00 78.62 87 ASP A N 1
ATOM 620 C CA . ASP A 1 87 ? 7.701 -0.175 15.912 1.00 78.62 87 ASP A CA 1
ATOM 621 C C . ASP A 1 87 ? 9.062 0.388 16.329 1.00 78.62 87 ASP A C 1
ATOM 623 O O . ASP A 1 87 ? 9.347 0.576 17.514 1.00 78.62 87 ASP A O 1
ATOM 627 N N . GLU A 1 88 ? 9.923 0.614 15.341 1.00 74.31 88 GLU A N 1
ATOM 628 C CA . GLU A 1 88 ? 11.269 1.154 15.542 1.00 74.31 88 GLU A CA 1
ATOM 629 C C . GLU A 1 88 ? 11.251 2.632 15.967 1.00 74.31 88 GLU A C 1
ATOM 631 O O . GLU A 1 88 ? 12.173 3.082 16.646 1.00 74.31 88 GLU A O 1
ATOM 636 N N . VAL A 1 89 ? 10.190 3.380 15.634 1.00 70.56 89 VAL A N 1
ATOM 637 C CA . VAL A 1 89 ? 10.046 4.800 15.996 1.00 70.56 89 VAL A CA 1
ATOM 638 C C . VAL A 1 89 ? 9.725 4.936 17.483 1.00 70.56 89 VAL A C 1
ATOM 640 O O . VAL A 1 89 ? 10.274 5.801 18.162 1.00 70.56 89 VAL A O 1
ATOM 643 N N . GLU A 1 90 ? 8.911 4.028 18.021 1.00 68.62 90 GLU A N 1
ATOM 644 C CA . GLU A 1 90 ? 8.621 3.943 19.457 1.00 68.62 90 GLU A CA 1
ATOM 645 C C . GLU A 1 90 ? 9.619 3.053 20.227 1.00 68.62 90 GLU A C 1
ATOM 647 O O . GLU A 1 90 ? 9.251 2.338 21.161 1.00 68.62 90 GLU A O 1
ATOM 652 N N . GLY A 1 91 ? 10.901 3.066 19.847 1.00 72.12 91 GLY A N 1
ATOM 653 C CA . GLY A 1 91 ? 11.956 2.391 20.610 1.00 72.12 91 GLY A CA 1
ATOM 654 C C . GLY A 1 91 ? 11.869 0.862 20.582 1.00 72.12 91 GLY A C 1
ATOM 655 O O . GLY A 1 91 ? 12.140 0.205 21.587 1.00 72.12 91 GLY A O 1
ATOM 656 N N . ASN A 1 92 ? 11.503 0.289 19.434 1.00 81.31 92 ASN A N 1
ATOM 657 C CA . ASN A 1 92 ? 11.327 -1.151 19.219 1.00 81.31 92 ASN A CA 1
ATOM 658 C C . ASN A 1 92 ? 10.183 -1.769 20.032 1.00 81.31 92 ASN A C 1
ATOM 660 O O . ASN A 1 92 ? 10.238 -2.939 20.440 1.00 81.31 92 ASN A O 1
ATOM 664 N N . LYS A 1 93 ? 9.121 -0.997 20.268 1.00 85.44 93 LYS A N 1
ATOM 665 C CA . LYS A 1 93 ? 7.925 -1.503 20.934 1.00 85.44 93 LYS A CA 1
ATOM 666 C C . LYS A 1 93 ? 7.235 -2.537 20.049 1.00 85.44 93 LYS A C 1
ATOM 668 O O . LYS A 1 93 ? 7.011 -2.327 18.862 1.00 85.44 93 LYS A O 1
ATOM 673 N N . ARG A 1 94 ? 6.890 -3.684 20.632 1.00 91.00 94 ARG A N 1
ATOM 674 C CA . ARG A 1 94 ? 6.196 -4.761 19.916 1.00 91.00 94 ARG A CA 1
ATOM 675 C C . ARG A 1 94 ? 4.696 -4.527 19.953 1.00 91.00 94 ARG A C 1
ATOM 677 O O . ARG A 1 94 ? 4.124 -4.426 21.039 1.00 91.00 94 ARG A O 1
ATOM 684 N N . TYR A 1 95 ? 4.084 -4.514 18.777 1.00 92.00 95 TYR A N 1
ATOM 685 C CA . TYR A 1 95 ? 2.646 -4.397 18.601 1.00 92.00 95 TYR A CA 1
ATOM 686 C C . TYR A 1 95 ? 2.071 -5.648 17.942 1.00 92.00 95 TYR A C 1
ATOM 688 O O . TYR A 1 95 ? 2.714 -6.304 17.117 1.00 92.00 95 TYR A O 1
ATOM 696 N N . GLN A 1 96 ? 0.835 -5.975 18.308 1.00 95.25 96 GLN A N 1
ATOM 697 C CA . GLN A 1 96 ? 0.007 -6.930 17.587 1.00 95.25 96 GLN A CA 1
ATOM 698 C C . GLN A 1 96 ? -1.378 -6.331 17.363 1.00 95.25 96 GLN A C 1
ATOM 700 O O . GLN A 1 96 ? -1.990 -5.821 18.295 1.00 95.25 96 GLN A O 1
ATOM 705 N N . ALA A 1 97 ? -1.889 -6.431 16.143 1.00 96.56 97 ALA A N 1
ATOM 706 C CA . ALA A 1 97 ? -3.283 -6.167 15.825 1.00 96.56 97 ALA A CA 1
ATOM 707 C C . ALA A 1 97 ? -3.960 -7.500 15.507 1.00 96.56 97 ALA A C 1
ATOM 709 O O . ALA A 1 97 ? -3.509 -8.240 14.633 1.00 96.56 97 ALA A O 1
ATOM 710 N N . ILE A 1 98 ? -5.030 -7.815 16.226 1.00 97.44 98 ILE A N 1
ATOM 711 C CA . ILE A 1 98 ? -5.828 -9.022 16.027 1.00 97.44 98 ILE A CA 1
ATOM 712 C C . ILE A 1 98 ? -7.173 -8.582 15.473 1.00 97.44 98 ILE A C 1
ATOM 714 O O . ILE A 1 98 ? -7.935 -7.884 16.143 1.00 97.44 98 ILE A O 1
ATOM 718 N N . VAL A 1 99 ? -7.457 -8.992 14.242 1.00 97.75 99 VAL A N 1
ATOM 719 C CA . VAL A 1 99 ? -8.716 -8.700 13.566 1.00 97.75 99 VAL A CA 1
ATOM 720 C C . VAL A 1 99 ? -9.509 -9.985 13.436 1.00 97.75 99 VAL A C 1
ATOM 722 O O . VAL A 1 99 ? -9.031 -10.971 12.881 1.00 97.75 99 VAL A O 1
ATOM 725 N N . LYS A 1 100 ? -10.749 -9.974 13.913 1.00 95.75 100 LYS A N 1
ATOM 726 C CA . LYS A 1 100 ? -11.667 -11.105 13.788 1.00 95.75 100 LYS A CA 1
ATOM 727 C C . LYS A 1 100 ? -12.924 -10.661 13.070 1.00 95.75 100 LYS A C 1
ATOM 729 O O . LYS A 1 100 ? -13.517 -9.646 13.424 1.00 95.75 100 LYS A O 1
ATOM 734 N N . ARG A 1 101 ? -13.337 -11.422 12.061 1.00 93.88 101 ARG A N 1
ATOM 735 C CA . ARG A 1 101 ? -14.614 -11.203 11.381 1.00 93.88 101 ARG A CA 1
ATOM 736 C C . ARG A 1 101 ? -15.762 -11.621 12.307 1.00 93.88 101 ARG A C 1
ATOM 738 O O . ARG A 1 101 ? -15.712 -12.680 12.930 1.00 93.88 101 ARG A O 1
ATOM 745 N N . VAL A 1 102 ? -16.793 -10.787 12.386 1.00 91.38 102 VAL A N 1
ATOM 746 C CA . VAL A 1 102 ? -18.012 -11.008 13.171 1.00 91.38 102 VAL A CA 1
ATOM 747 C C . VAL A 1 102 ? -19.200 -11.004 12.216 1.00 91.38 102 VAL A C 1
ATOM 749 O O . VAL A 1 102 ? -19.649 -9.956 11.752 1.00 91.38 102 VAL A O 1
ATOM 752 N N . GLY A 1 103 ? -19.693 -12.200 11.893 1.00 87.19 103 GLY A N 1
ATOM 753 C CA . GLY A 1 103 ? -20.730 -12.377 10.878 1.00 87.19 103 GLY A CA 1
ATOM 754 C C . GLY A 1 103 ? -20.283 -11.899 9.490 1.00 87.19 103 GLY A C 1
ATOM 755 O O . GLY A 1 103 ? -19.100 -11.928 9.145 1.00 87.19 103 GLY A O 1
ATOM 756 N N . ASN A 1 104 ? -21.241 -11.455 8.678 1.00 83.69 104 ASN A N 1
ATOM 757 C CA . ASN A 1 104 ? -20.965 -11.045 7.297 1.00 83.69 104 ASN A CA 1
ATOM 758 C C . ASN A 1 104 ? -20.540 -9.578 7.171 1.00 83.69 104 ASN A C 1
ATOM 760 O O . ASN A 1 104 ? -19.861 -9.226 6.207 1.00 83.69 104 ASN A O 1
ATOM 764 N N . GLU A 1 105 ? -20.900 -8.745 8.147 1.00 85.50 105 GLU A N 1
ATOM 765 C CA . GLU A 1 105 ? -20.847 -7.284 8.023 1.00 85.50 105 GLU A CA 1
ATOM 766 C C . GLU A 1 105 ? -19.939 -6.606 9.052 1.00 85.50 105 GLU A C 1
ATOM 768 O O . GLU A 1 105 ? -19.719 -5.397 8.958 1.00 85.50 105 GLU A O 1
ATOM 773 N N . GLY A 1 106 ? -19.416 -7.357 10.025 1.00 92.00 106 GLY A N 1
ATOM 774 C CA . GLY A 1 106 ? -18.681 -6.817 11.160 1.00 92.00 106 GLY A CA 1
ATOM 775 C C . GLY A 1 106 ? -17.275 -7.382 11.318 1.00 92.00 106 GLY A C 1
ATOM 776 O O . GLY A 1 106 ? -16.940 -8.465 10.836 1.00 92.00 106 GLY A O 1
ATOM 777 N N . TYR A 1 107 ? -16.464 -6.637 12.055 1.00 96.62 107 TYR A N 1
ATOM 778 C CA . TYR A 1 107 ? -15.136 -7.014 12.503 1.00 96.62 107 TYR A CA 1
ATOM 779 C C . TYR A 1 107 ? -14.917 -6.514 13.929 1.00 96.62 107 TYR A C 1
ATOM 781 O O . TYR A 1 107 ? -15.506 -5.523 14.356 1.00 96.62 107 TYR A O 1
ATOM 789 N N . THR A 1 108 ? -14.027 -7.171 14.657 1.00 97.06 108 THR A N 1
ATOM 790 C CA . THR A 1 108 ? -13.444 -6.644 15.890 1.00 97.06 108 THR A CA 1
ATOM 791 C C . THR A 1 108 ? -11.948 -6.494 15.705 1.00 97.06 108 THR A C 1
ATOM 793 O O . THR A 1 108 ? -11.306 -7.427 15.221 1.00 97.06 108 THR A O 1
ATOM 796 N N . LEU A 1 109 ? -11.406 -5.356 16.124 1.00 97.62 109 LEU A N 1
ATOM 797 C CA . LEU A 1 109 ? -9.978 -5.070 16.169 1.00 97.62 109 LEU A CA 1
ATOM 798 C C . LEU A 1 109 ? -9.529 -4.966 17.626 1.00 97.62 109 LEU A C 1
ATOM 800 O O . LEU A 1 109 ? -10.047 -4.138 18.370 1.00 97.62 109 LEU A O 1
ATOM 804 N N . ALA A 1 110 ? -8.554 -5.776 18.021 1.00 96.44 110 ALA A N 1
ATOM 805 C CA . ALA A 1 110 ? -7.866 -5.661 19.301 1.00 96.44 110 ALA A CA 1
ATOM 806 C C . ALA A 1 110 ? -6.391 -5.324 19.063 1.00 96.44 110 ALA A C 1
ATOM 808 O O . ALA A 1 110 ? -5.721 -6.008 18.287 1.00 96.44 110 ALA A O 1
ATOM 809 N N . LEU A 1 111 ? -5.886 -4.285 19.733 1.00 94.88 111 LEU A N 1
ATOM 810 C CA . LEU A 1 111 ? -4.467 -3.934 19.725 1.00 94.88 111 LEU A CA 1
ATOM 811 C C . LEU A 1 111 ? -3.799 -4.465 20.999 1.00 94.88 111 LEU A C 1
ATOM 813 O O . LEU A 1 111 ? -4.362 -4.374 22.089 1.00 94.88 111 LEU A O 1
ATOM 817 N N . GLN A 1 112 ? -2.598 -5.019 20.865 1.00 93.75 112 GLN A N 1
ATOM 818 C CA . GLN A 1 112 ? -1.749 -5.447 21.970 1.00 93.75 112 GLN A CA 1
ATOM 819 C C . GLN A 1 112 ? -0.381 -4.755 21.866 1.00 93.75 112 GLN A C 1
ATOM 821 O O . GLN A 1 112 ? 0.289 -4.928 20.850 1.00 93.75 112 GLN A O 1
ATOM 826 N N . PRO A 1 113 ? 0.058 -4.010 22.896 1.00 90.88 113 PRO A N 1
ATOM 827 C CA . PRO A 1 113 ? -0.715 -3.658 24.092 1.00 90.88 113 PRO A CA 1
ATOM 828 C C . PRO A 1 113 ? -1.986 -2.858 23.747 1.00 90.88 113 PRO A C 1
ATOM 830 O O . PRO A 1 113 ? -2.039 -2.192 22.716 1.00 90.88 113 PRO A O 1
ATOM 833 N N . ALA A 1 114 ? -3.006 -2.923 24.614 1.00 90.75 114 ALA A N 1
ATOM 834 C CA . ALA A 1 114 ? -4.260 -2.165 24.480 1.00 90.75 114 ALA A CA 1
ATOM 835 C C . ALA A 1 114 ? -4.050 -0.690 24.862 1.00 90.75 114 ALA A C 1
ATOM 837 O O . ALA A 1 114 ? -4.694 -0.127 25.744 1.00 90.75 114 ALA A O 1
ATOM 838 N N . GLY A 1 115 ? -3.057 -0.081 24.234 1.00 86.19 115 GLY A N 1
ATOM 839 C CA . GLY A 1 115 ? -2.609 1.260 24.518 1.00 86.19 115 GLY A CA 1
ATOM 840 C C . GLY A 1 115 ? -1.441 1.630 23.627 1.00 86.19 115 GLY A C 1
ATOM 841 O O . GLY A 1 115 ? -0.685 0.780 23.150 1.00 86.19 115 GLY A O 1
ATOM 842 N N . CYS A 1 116 ? -1.288 2.924 23.427 1.00 76.62 116 CYS A N 1
ATOM 843 C CA . CYS A 1 116 ? -0.251 3.487 22.589 1.00 76.62 116 CYS A CA 1
ATOM 844 C C . CYS A 1 116 ? 0.177 4.832 23.165 1.00 76.62 116 CYS A C 1
ATOM 846 O O . CYS A 1 116 ? -0.658 5.636 23.585 1.00 76.62 116 CYS A O 1
ATOM 848 N N . GLY A 1 117 ? 1.491 5.020 23.293 1.00 79.25 117 GLY A N 1
ATOM 849 C CA . GLY A 1 117 ? 2.040 6.011 24.213 1.00 79.25 117 GLY A CA 1
ATOM 850 C C . GLY A 1 117 ? 1.417 5.880 25.611 1.00 79.25 117 GLY A C 1
ATOM 851 O O . GLY A 1 117 ? 1.471 4.816 26.231 1.00 79.25 117 GLY A O 1
ATOM 852 N N . THR A 1 118 ? 0.801 6.966 26.078 1.00 84.62 118 THR A N 1
ATOM 853 C CA . THR A 1 118 ? 0.091 7.075 27.365 1.00 84.62 118 THR A CA 1
ATOM 854 C C . THR A 1 118 ? -1.422 6.858 27.255 1.00 84.62 118 THR A C 1
ATOM 856 O O . THR A 1 118 ? -2.115 6.867 28.272 1.00 84.62 118 THR A O 1
ATOM 859 N N . ILE A 1 119 ? -1.951 6.667 26.043 1.00 89.81 119 ILE A N 1
ATOM 860 C CA . ILE A 1 119 ? -3.389 6.555 25.790 1.00 89.81 119 ILE A CA 1
ATOM 861 C C . ILE A 1 119 ? -3.809 5.092 25.929 1.00 89.81 119 ILE A C 1
ATOM 863 O O . ILE A 1 119 ? -3.327 4.221 25.200 1.00 89.81 119 ILE A O 1
ATOM 867 N N . ALA A 1 120 ? -4.724 4.821 26.860 1.00 91.12 120 ALA A N 1
ATOM 868 C CA . ALA A 1 120 ? -5.373 3.521 26.984 1.00 91.12 120 ALA A CA 1
ATOM 869 C C . ALA A 1 120 ? -6.420 3.348 25.876 1.00 91.12 120 ALA A C 1
ATOM 871 O O . ALA A 1 120 ? -7.220 4.248 25.618 1.00 91.12 120 ALA A O 1
ATOM 872 N N . LEU A 1 121 ? -6.431 2.180 25.239 1.00 92.38 121 LEU A N 1
ATOM 873 C CA . LEU A 1 121 ? -7.394 1.835 24.196 1.00 92.38 121 LEU A CA 1
ATOM 874 C C . LEU A 1 121 ? -8.391 0.790 24.719 1.00 92.38 121 LEU A C 1
ATOM 876 O O . LEU A 1 121 ? -8.053 0.009 25.613 1.00 92.38 121 LEU A O 1
ATOM 880 N N . PRO A 1 122 ? -9.614 0.725 24.162 1.00 92.12 122 PRO A N 1
ATOM 881 C CA . PRO A 1 122 ? -10.528 -0.374 24.445 1.00 92.12 122 PRO A CA 1
ATOM 882 C C . PRO A 1 122 ? -9.886 -1.728 24.122 1.00 92.12 122 PRO A C 1
ATOM 884 O O . PRO A 1 122 ? -9.152 -1.856 23.143 1.00 92.12 122 PRO A O 1
ATOM 887 N N . ALA A 1 123 ? -10.219 -2.760 24.902 1.00 92.31 123 ALA A N 1
ATOM 888 C CA . ALA A 1 123 ? -9.697 -4.113 24.684 1.00 92.31 123 ALA A CA 1
ATOM 889 C C . ALA A 1 123 ? -10.040 -4.668 23.288 1.00 92.31 123 ALA A C 1
ATOM 891 O O . ALA A 1 123 ? -9.268 -5.434 22.714 1.00 92.31 123 ALA A O 1
ATOM 892 N N . ALA A 1 124 ? -11.191 -4.270 22.743 1.00 94.75 124 ALA A N 1
ATOM 893 C CA . ALA A 1 124 ? -11.581 -4.522 21.366 1.00 94.75 124 ALA A CA 1
ATOM 894 C C . ALA A 1 124 ? -12.469 -3.384 20.852 1.00 94.75 124 ALA A C 1
ATOM 896 O O . ALA A 1 124 ? -13.289 -2.834 21.589 1.00 94.75 124 ALA A O 1
ATOM 897 N N . ILE A 1 125 ? -12.325 -3.064 19.572 1.00 96.25 125 ILE A N 1
ATOM 898 C CA . ILE A 1 125 ? -13.094 -2.047 18.861 1.00 96.25 125 ILE A CA 1
ATOM 899 C C . ILE A 1 125 ? -13.942 -2.755 17.809 1.00 96.25 125 ILE A C 1
ATOM 901 O O . ILE A 1 125 ? -13.416 -3.517 16.999 1.00 96.25 125 ILE A O 1
ATOM 905 N N . ALA A 1 126 ? -15.252 -2.517 17.819 1.00 95.75 126 ALA A N 1
ATOM 906 C CA . ALA A 1 126 ? -16.157 -3.056 16.811 1.00 95.75 126 ALA A CA 1
ATOM 907 C C . ALA A 1 126 ? -16.175 -2.156 15.567 1.00 95.75 126 ALA A C 1
ATOM 909 O O . ALA A 1 126 ? -16.352 -0.943 15.668 1.00 95.75 126 ALA A O 1
ATOM 910 N N . LEU A 1 127 ? -16.033 -2.765 14.392 1.00 97.00 127 LEU A N 1
ATOM 911 C CA . LEU A 1 127 ? -16.164 -2.124 13.089 1.00 97.00 127 LEU A CA 1
ATOM 912 C C . LEU A 1 127 ? -17.308 -2.797 12.332 1.00 97.00 127 LEU A C 1
ATOM 914 O O . LEU A 1 127 ? -17.386 -4.022 12.297 1.00 97.00 127 LEU A O 1
ATOM 918 N N . SER A 1 128 ? -18.196 -2.019 11.718 1.00 94.81 128 SER A N 1
ATOM 919 C CA . SER A 1 128 ? -19.321 -2.555 10.945 1.00 94.81 128 SER A CA 1
ATOM 920 C C . SER A 1 128 ? -19.463 -1.827 9.621 1.00 94.81 128 SER A C 1
ATOM 922 O O . SER A 1 128 ? -19.514 -0.603 9.582 1.00 94.81 128 SER A O 1
ATOM 924 N N . THR A 1 129 ? -19.583 -2.584 8.537 1.00 91.62 129 THR A N 1
ATOM 925 C CA . THR A 1 129 ? -19.821 -2.055 7.184 1.00 91.62 129 THR A CA 1
ATOM 926 C C . THR A 1 129 ? -21.173 -1.348 7.042 1.00 91.62 129 THR A C 1
ATOM 928 O O . THR A 1 129 ? -21.304 -0.468 6.199 1.00 91.62 129 THR A O 1
ATOM 931 N N . GLN A 1 130 ? -22.144 -1.669 7.904 1.00 91.00 130 GLN A N 1
ATOM 932 C CA . GLN A 1 130 ? -23.458 -1.011 7.992 1.00 91.00 130 GLN A CA 1
ATOM 933 C C . GLN A 1 130 ? -23.510 0.068 9.091 1.00 91.00 130 GLN A C 1
ATOM 935 O O . GLN A 1 130 ? -24.526 0.739 9.284 1.00 91.00 130 GLN A O 1
ATOM 940 N N . GLY A 1 131 ? -22.442 0.208 9.883 1.00 91.50 131 GLY A N 1
ATOM 941 C CA . GLY A 1 131 ? -22.408 1.131 11.010 1.00 91.50 131 GLY A CA 1
ATOM 942 C C . GLY A 1 131 ? -22.390 2.582 10.537 1.00 91.50 131 GLY A C 1
ATOM 943 O O . GLY A 1 131 ? -21.540 2.959 9.742 1.00 91.50 131 GLY A O 1
ATOM 944 N N . LYS A 1 132 ? -23.264 3.436 11.085 1.00 92.00 132 LYS A N 1
ATOM 945 C CA . LYS A 1 132 ? -23.289 4.879 10.751 1.00 92.00 132 LYS A CA 1
ATOM 946 C C . LYS A 1 132 ? -21.973 5.601 11.067 1.00 92.00 132 LYS A C 1
ATOM 948 O O . LYS A 1 132 ? -21.654 6.599 10.432 1.00 92.00 132 LYS A O 1
ATOM 953 N N . ALA A 1 133 ? -21.225 5.092 12.045 1.00 93.94 133 ALA A N 1
ATOM 954 C CA . ALA A 1 133 ? -19.905 5.590 12.421 1.00 93.94 133 ALA A CA 1
ATOM 955 C C . ALA A 1 133 ? -18.789 5.144 11.459 1.00 93.94 133 ALA A C 1
ATOM 957 O O . ALA A 1 133 ? -17.641 5.550 11.631 1.00 93.94 133 ALA A O 1
ATOM 958 N N . CYS A 1 134 ? -19.102 4.301 10.474 1.00 96.62 134 CYS A N 1
ATOM 959 C CA . CYS A 1 134 ? -18.139 3.668 9.592 1.00 96.62 134 CYS A CA 1
ATOM 960 C C . CYS A 1 134 ? -18.345 4.076 8.133 1.00 96.62 134 CYS A C 1
ATOM 962 O O . CYS A 1 134 ? -19.468 4.232 7.657 1.00 96.62 134 CYS A O 1
ATOM 964 N N . LYS A 1 135 ? -17.241 4.229 7.405 1.00 96.62 135 LYS A N 1
ATOM 965 C CA . LYS A 1 135 ? -17.227 4.508 5.969 1.00 96.62 135 LYS A CA 1
ATOM 966 C C . LYS A 1 135 ? -16.274 3.546 5.278 1.00 96.62 135 LYS A C 1
ATOM 968 O O . LYS A 1 135 ? -15.130 3.395 5.703 1.00 96.62 135 LYS A O 1
ATOM 973 N N . ALA A 1 136 ? -16.762 2.907 4.220 1.00 94.56 136 ALA A N 1
ATOM 974 C CA . ALA A 1 136 ? -15.943 2.100 3.331 1.00 94.56 136 ALA A CA 1
ATOM 975 C C . ALA A 1 136 ? -15.468 2.949 2.145 1.00 94.56 136 ALA A C 1
ATOM 977 O O . ALA A 1 136 ? -16.238 3.730 1.583 1.00 94.56 136 ALA A O 1
ATOM 978 N N . GLY A 1 137 ? -14.209 2.788 1.758 1.00 93.75 137 GLY A N 1
ATOM 979 C CA . GLY A 1 137 ? -13.617 3.466 0.612 1.00 93.75 137 GLY A CA 1
ATOM 980 C C . GLY A 1 137 ? -12.467 2.660 0.031 1.00 93.75 137 GLY A C 1
ATOM 981 O O . GLY A 1 137 ? -12.041 1.668 0.611 1.00 93.75 137 GLY A O 1
ATOM 982 N N . VAL A 1 138 ? -11.964 3.070 -1.130 1.00 93.56 138 VAL A N 1
ATOM 983 C CA . VAL A 1 138 ? -10.782 2.428 -1.716 1.00 93.56 138 VAL A CA 1
ATOM 984 C C . VAL A 1 138 ? -9.560 2.733 -0.857 1.00 93.56 138 VAL A C 1
ATOM 986 O O . VAL A 1 138 ? -9.250 3.902 -0.627 1.00 93.56 138 VAL A O 1
ATOM 989 N N . ASP A 1 139 ? -8.845 1.690 -0.449 1.00 93.38 139 ASP A N 1
ATOM 990 C CA . ASP A 1 139 ? -7.572 1.825 0.244 1.00 93.38 139 ASP A CA 1
ATOM 991 C C . ASP A 1 139 ? -6.436 1.985 -0.769 1.00 93.38 139 ASP A C 1
ATOM 993 O O . ASP A 1 139 ? -5.945 1.014 -1.355 1.00 93.38 139 ASP A O 1
ATOM 997 N N . ARG A 1 140 ? -6.026 3.233 -1.009 1.00 91.75 140 ARG A N 1
ATOM 998 C CA . ARG A 1 140 ? -4.927 3.519 -1.937 1.00 91.75 140 ARG A CA 1
ATOM 999 C C . ARG A 1 140 ? -3.587 3.049 -1.394 1.00 91.75 140 ARG A C 1
ATOM 1001 O O . ARG A 1 140 ? -2.743 2.645 -2.187 1.00 91.75 140 ARG A O 1
ATOM 1008 N N . ASP A 1 141 ? -3.389 3.075 -0.088 1.00 89.94 141 ASP A N 1
ATOM 1009 C CA . ASP A 1 141 ? -2.104 2.751 0.517 1.00 89.94 141 ASP A CA 1
ATOM 1010 C C . ASP A 1 141 ? -1.898 1.233 0.486 1.00 89.94 141 ASP A C 1
ATOM 1012 O O . ASP A 1 141 ? -0.880 0.755 -0.017 1.00 89.94 141 ASP A O 1
ATOM 1016 N N . ALA A 1 142 ? -2.922 0.455 0.851 1.00 90.25 142 ALA A N 1
ATOM 1017 C CA . ALA A 1 142 ? -2.906 -0.995 0.673 1.00 90.25 142 ALA A CA 1
ATOM 1018 C C . ALA A 1 142 ? -2.804 -1.390 -0.812 1.00 90.25 142 ALA A C 1
ATOM 1020 O O . ALA A 1 142 ? -2.051 -2.300 -1.165 1.00 90.25 142 ALA A O 1
ATOM 1021 N N . ALA A 1 143 ? -3.489 -0.675 -1.715 1.00 92.19 143 ALA A N 1
ATOM 1022 C CA . ALA A 1 143 ? -3.328 -0.885 -3.154 1.00 92.19 143 ALA A CA 1
ATOM 1023 C C . ALA A 1 143 ? -1.888 -0.618 -3.625 1.00 92.19 143 ALA A C 1
ATOM 1025 O O . ALA A 1 143 ? -1.419 -1.278 -4.554 1.00 92.19 143 ALA A O 1
ATOM 1026 N N . PHE A 1 144 ? -1.177 0.330 -3.005 1.00 92.38 144 PHE A N 1
ATOM 1027 C CA . PHE A 1 144 ? 0.226 0.583 -3.319 1.00 92.38 144 PHE A CA 1
ATOM 1028 C C . PHE A 1 144 ? 1.124 -0.556 -2.845 1.00 92.38 144 PHE A C 1
ATOM 1030 O O . PHE A 1 144 ? 2.006 -0.972 -3.589 1.00 92.38 144 PHE A O 1
ATOM 1037 N N . VAL A 1 145 ? 0.885 -1.108 -1.652 1.00 89.75 145 VAL A N 1
ATOM 1038 C CA . VAL A 1 145 ? 1.616 -2.288 -1.159 1.00 89.75 145 VAL A CA 1
ATOM 1039 C C . VAL A 1 145 ? 1.462 -3.466 -2.130 1.00 89.75 145 VAL A C 1
ATOM 1041 O O . VAL A 1 145 ? 2.448 -4.128 -2.465 1.00 89.75 145 VAL A O 1
ATOM 1044 N N . LEU A 1 146 ? 0.253 -3.694 -2.658 1.00 88.44 146 LEU A N 1
ATOM 1045 C CA . LEU A 1 146 ? 0.014 -4.719 -3.682 1.00 88.44 146 LEU A CA 1
ATOM 1046 C C . LEU A 1 146 ? 0.759 -4.422 -4.990 1.00 88.44 146 LEU A C 1
ATOM 1048 O O . LEU A 1 146 ? 1.429 -5.309 -5.523 1.00 88.44 146 LEU A O 1
ATOM 1052 N N . PHE A 1 147 ? 0.687 -3.181 -5.480 1.00 93.25 147 PHE A N 1
ATOM 1053 C CA . PHE A 1 147 ? 1.442 -2.727 -6.652 1.00 93.25 147 PHE A CA 1
ATOM 1054 C C . PHE A 1 147 ? 2.953 -2.930 -6.465 1.00 93.25 147 PHE A C 1
ATOM 1056 O O . PHE A 1 147 ? 3.617 -3.459 -7.352 1.00 93.25 147 PHE A O 1
ATOM 1063 N N . TRP A 1 148 ? 3.492 -2.581 -5.296 1.00 92.19 148 TRP A N 1
ATOM 1064 C CA . TRP A 1 148 ? 4.903 -2.746 -4.950 1.00 92.19 148 TRP A CA 1
ATOM 1065 C C . TRP A 1 148 ? 5.318 -4.216 -4.963 1.00 92.19 148 TRP A C 1
ATOM 1067 O O . TRP A 1 148 ? 6.343 -4.561 -5.545 1.00 92.19 148 TRP A O 1
ATOM 1077 N N . ARG A 1 149 ? 4.497 -5.111 -4.398 1.00 90.06 149 ARG A N 1
ATOM 1078 C CA . ARG A 1 149 ? 4.731 -6.562 -4.449 1.00 90.06 149 ARG A CA 1
ATOM 1079 C C . ARG A 1 149 ? 4.753 -7.086 -5.887 1.00 90.06 149 ARG A C 1
ATOM 1081 O O . ARG A 1 149 ? 5.668 -7.825 -6.242 1.00 90.06 149 ARG A O 1
ATOM 1088 N N . GLN A 1 150 ? 3.793 -6.674 -6.717 1.00 92.25 150 GLN A N 1
ATOM 1089 C CA . GLN A 1 150 ? 3.747 -7.055 -8.133 1.00 92.25 150 GLN A CA 1
ATOM 1090 C C . GLN A 1 150 ? 4.952 -6.502 -8.907 1.00 92.25 150 GLN A C 1
ATOM 1092 O O . GLN A 1 150 ? 5.528 -7.214 -9.723 1.00 92.25 150 GLN A O 1
ATOM 1097 N N . LEU A 1 151 ? 5.384 -5.271 -8.623 1.00 92.94 151 LEU A N 1
ATOM 1098 C CA . LEU A 1 151 ? 6.576 -4.668 -9.221 1.00 92.94 151 LEU A CA 1
ATOM 1099 C C . LEU A 1 151 ? 7.852 -5.435 -8.842 1.00 92.94 151 LEU A C 1
ATOM 1101 O O . LEU A 1 151 ? 8.661 -5.748 -9.717 1.00 92.94 151 LEU A O 1
ATOM 1105 N N . ARG A 1 152 ? 8.008 -5.794 -7.559 1.00 92.00 152 ARG A N 1
ATOM 1106 C CA . ARG A 1 152 ? 9.108 -6.646 -7.069 1.00 92.00 152 ARG A CA 1
ATOM 1107 C C . ARG A 1 152 ? 9.141 -7.980 -7.801 1.00 92.00 152 ARG A C 1
ATOM 1109 O O . ARG A 1 152 ? 10.201 -8.391 -8.265 1.00 92.00 152 ARG A O 1
ATOM 1116 N N . GLU A 1 153 ? 7.992 -8.640 -7.920 1.00 91.31 153 GLU A N 1
ATOM 1117 C CA . GLU A 1 153 ? 7.859 -9.921 -8.616 1.00 91.31 153 GLU A CA 1
ATOM 1118 C C . GLU A 1 153 ? 8.210 -9.798 -10.101 1.00 91.31 153 GLU A C 1
ATOM 1120 O O . GLU A 1 153 ? 8.994 -10.599 -10.613 1.00 91.31 153 GLU A O 1
ATOM 1125 N N . ALA A 1 154 ? 7.692 -8.768 -10.772 1.00 91.00 154 ALA A N 1
ATOM 1126 C CA . ALA A 1 154 ? 7.931 -8.540 -12.188 1.00 91.00 154 ALA A CA 1
ATOM 1127 C C . ALA A 1 154 ? 9.420 -8.311 -12.480 1.00 91.00 154 ALA A C 1
ATOM 1129 O O . ALA A 1 154 ? 9.974 -8.890 -13.410 1.00 91.00 154 ALA A O 1
ATOM 1130 N N . ILE A 1 155 ? 10.101 -7.535 -11.637 1.00 89.88 155 ILE A N 1
ATOM 1131 C CA . ILE A 1 155 ? 11.539 -7.287 -11.768 1.00 89.88 155 ILE A CA 1
ATOM 1132 C C . ILE A 1 155 ? 12.354 -8.539 -11.428 1.00 89.88 155 ILE A C 1
ATOM 1134 O O . ILE A 1 155 ? 13.254 -8.909 -12.181 1.00 89.88 155 ILE A O 1
ATOM 1138 N N . ALA A 1 156 ? 12.027 -9.232 -10.333 1.00 89.31 156 ALA A N 1
ATOM 1139 C CA . ALA A 1 156 ? 12.741 -10.437 -9.914 1.00 89.31 156 ALA A CA 1
ATOM 1140 C C . ALA A 1 156 ? 12.657 -11.561 -10.960 1.00 89.31 156 ALA A C 1
ATOM 1142 O O . ALA A 1 156 ? 13.639 -12.269 -11.182 1.00 89.31 156 ALA A O 1
ATOM 1143 N N . ARG A 1 157 ? 11.502 -11.708 -11.621 1.00 90.62 157 ARG A N 1
ATOM 1144 C CA . ARG A 1 157 ? 11.264 -12.714 -12.668 1.00 90.62 157 ARG A CA 1
ATOM 1145 C C . ARG A 1 157 ? 11.593 -12.237 -14.080 1.00 90.62 157 ARG A C 1
ATOM 1147 O O . ARG A 1 157 ? 11.464 -13.024 -15.011 1.00 90.62 157 ARG A O 1
ATOM 1154 N N . ARG A 1 158 ? 12.005 -10.975 -14.245 1.00 89.19 158 ARG A N 1
ATOM 1155 C CA . ARG A 1 158 ? 12.171 -10.319 -15.554 1.00 89.19 158 ARG A CA 1
ATOM 1156 C C . ARG A 1 158 ? 10.896 -10.391 -16.417 1.00 89.19 158 ARG A C 1
ATOM 1158 O O . ARG A 1 158 ? 10.969 -10.498 -17.638 1.00 89.19 158 ARG A O 1
ATOM 1165 N N . ASP A 1 159 ? 9.727 -10.335 -15.783 1.00 91.06 159 ASP A N 1
ATOM 1166 C CA . ASP A 1 159 ? 8.418 -10.420 -16.433 1.00 91.06 159 ASP A CA 1
ATOM 1167 C C . ASP A 1 159 ? 8.024 -9.061 -17.032 1.00 91.06 159 ASP A C 1
ATOM 1169 O O . ASP A 1 159 ? 7.400 -8.205 -16.396 1.00 91.06 159 ASP A O 1
ATOM 1173 N N . GLY A 1 160 ? 8.417 -8.869 -18.290 1.00 89.62 160 GLY A N 1
ATOM 1174 C CA . GLY A 1 160 ? 8.109 -7.679 -19.074 1.00 89.62 160 GLY A CA 1
ATOM 1175 C C . GLY A 1 160 ? 6.619 -7.441 -19.320 1.00 89.62 160 GLY A C 1
ATOM 1176 O O . GLY A 1 160 ? 6.194 -6.290 -19.418 1.00 89.62 160 GLY A O 1
ATOM 1177 N N . GLU A 1 161 ? 5.810 -8.499 -19.399 1.00 90.88 161 GLU A N 1
ATOM 1178 C CA . GLU A 1 161 ? 4.364 -8.369 -19.605 1.00 90.88 161 GLU A CA 1
ATOM 1179 C C . GLU A 1 161 ? 3.679 -7.890 -18.325 1.00 90.88 161 GLU A C 1
ATOM 1181 O O . GLU A 1 161 ? 2.826 -7.000 -18.371 1.00 90.88 161 GLU A O 1
ATOM 1186 N N . LEU A 1 162 ? 4.076 -8.419 -17.163 1.00 92.25 162 LEU A N 1
ATOM 1187 C CA . LEU A 1 162 ? 3.599 -7.909 -15.881 1.00 92.25 162 LEU A CA 1
ATOM 1188 C C . LEU A 1 162 ? 4.025 -6.451 -15.675 1.00 92.25 162 LEU A C 1
ATOM 1190 O O . LEU A 1 162 ? 3.178 -5.631 -15.326 1.00 92.25 162 LEU A O 1
ATOM 1194 N N . LEU A 1 163 ? 5.278 -6.096 -15.971 1.00 91.25 163 LEU A N 1
ATOM 1195 C CA . LEU A 1 163 ? 5.737 -4.702 -15.926 1.00 91.25 163 LEU A CA 1
ATOM 1196 C C . LEU A 1 163 ? 4.901 -3.787 -16.832 1.00 91.25 163 LEU A C 1
ATOM 1198 O O . LEU A 1 163 ? 4.504 -2.694 -16.415 1.00 91.25 163 LEU A O 1
ATOM 1202 N N . GLN A 1 164 ? 4.597 -4.233 -18.054 1.00 91.94 164 GLN A N 1
ATOM 1203 C CA . GLN A 1 164 ? 3.743 -3.490 -18.978 1.00 91.94 164 GLN A CA 1
ATOM 1204 C C . GLN A 1 164 ? 2.335 -3.280 -18.416 1.00 91.94 164 GLN A C 1
ATOM 1206 O O . GLN A 1 164 ? 1.814 -2.168 -18.493 1.00 91.94 164 GLN A O 1
ATOM 1211 N N . ARG A 1 165 ? 1.731 -4.306 -17.802 1.00 92.00 165 ARG A N 1
ATOM 1212 C CA . ARG A 1 165 ? 0.422 -4.181 -17.133 1.00 92.00 165 ARG A CA 1
ATOM 1213 C C . ARG A 1 165 ? 0.451 -3.211 -15.951 1.00 92.00 165 ARG A C 1
ATOM 1215 O O . ARG A 1 165 ? -0.538 -2.523 -15.703 1.00 92.00 165 ARG A O 1
ATOM 1222 N N . LEU A 1 166 ? 1.577 -3.142 -15.245 1.00 93.94 166 LEU A N 1
ATOM 1223 C CA . LEU A 1 166 ? 1.794 -2.223 -14.127 1.00 93.94 166 LEU A CA 1
ATOM 1224 C C . LEU A 1 166 ? 2.027 -0.773 -14.568 1.00 93.94 166 LEU A C 1
ATOM 1226 O O . LEU A 1 166 ? 2.114 0.100 -13.711 1.00 93.94 166 LEU A O 1
ATOM 1230 N N . SER A 1 167 ? 2.103 -0.485 -15.867 1.00 93.50 167 SER A N 1
ATOM 1231 C CA . SER A 1 167 ? 2.442 0.841 -16.388 1.00 93.50 167 SER A CA 1
ATOM 1232 C C . SER A 1 167 ? 1.266 1.578 -17.006 1.00 93.50 167 SER A C 1
ATOM 1234 O O . SER A 1 167 ? 0.303 0.981 -17.489 1.00 93.50 167 SER A O 1
ATOM 1236 N N . LEU A 1 168 ? 1.344 2.909 -17.008 1.00 93.75 168 LEU A N 1
ATOM 1237 C CA . LEU A 1 168 ? 0.444 3.737 -17.801 1.00 93.75 168 LEU A CA 1
ATOM 1238 C C . LEU A 1 168 ? 0.678 3.497 -19.298 1.00 93.75 168 LEU A C 1
ATOM 1240 O O . LEU A 1 168 ? 1.818 3.266 -19.693 1.00 93.75 168 LEU A O 1
ATOM 1244 N N . P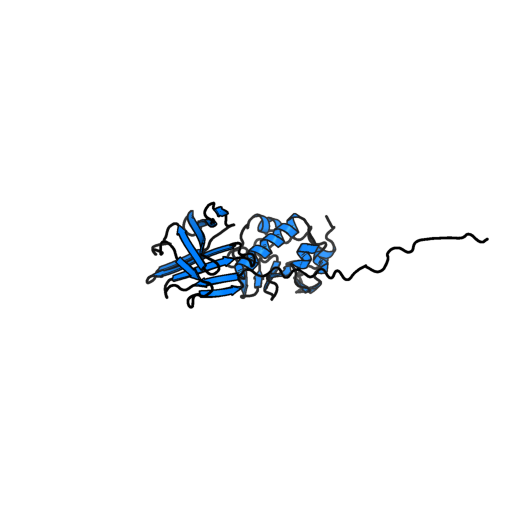RO A 1 169 ? -0.357 3.632 -20.156 1.00 90.44 169 PRO A N 1
ATOM 1245 C CA . PRO A 1 169 ? -0.217 3.430 -21.602 1.00 90.44 169 PRO A CA 1
ATOM 1246 C C . PRO A 1 169 ? 0.880 4.285 -22.249 1.00 90.44 169 PRO A C 1
ATOM 1248 O O . PRO A 1 169 ? 1.548 3.828 -23.178 1.00 90.44 169 PRO A O 1
ATOM 1251 N N . GLN A 1 170 ? 1.068 5.507 -21.743 1.00 89.81 170 GLN A N 1
ATOM 1252 C CA . GLN A 1 170 ? 2.203 6.367 -22.057 1.00 89.81 170 GLN A CA 1
ATOM 1253 C C . GLN A 1 170 ? 2.985 6.647 -20.779 1.00 89.81 170 GLN A C 1
ATOM 1255 O O . GLN A 1 170 ? 2.451 7.235 -19.839 1.00 89.81 170 GLN A O 1
ATOM 1260 N N . LEU A 1 171 ? 4.241 6.220 -20.781 1.00 88.62 171 LEU A N 1
ATOM 1261 C CA . LEU A 1 171 ? 5.211 6.476 -19.732 1.00 88.62 171 LEU A CA 1
ATOM 1262 C C . LEU A 1 171 ? 5.971 7.760 -20.042 1.00 88.62 171 LEU A C 1
ATOM 1264 O O . LEU A 1 171 ? 6.313 8.030 -21.194 1.00 88.62 171 LEU A O 1
ATOM 1268 N N . GLU A 1 172 ? 6.246 8.529 -19.003 1.00 86.94 172 GLU A N 1
ATOM 1269 C CA . GLU A 1 172 ? 7.137 9.677 -19.037 1.00 86.94 172 GLU A CA 1
ATOM 1270 C C . GLU A 1 172 ? 8.560 9.236 -18.654 1.00 86.94 172 GLU A C 1
ATOM 1272 O O . GLU A 1 172 ? 8.778 8.281 -17.915 1.00 86.94 172 GLU A O 1
ATOM 1277 N N . PHE A 1 173 ? 9.558 9.910 -19.194 1.00 82.44 173 PHE A N 1
ATOM 1278 C CA . PHE A 1 173 ? 10.971 9.605 -18.997 1.00 82.44 173 PHE A CA 1
ATOM 1279 C C . PHE A 1 173 ? 11.709 10.920 -18.878 1.00 82.44 173 PHE A C 1
ATOM 1281 O O . PHE A 1 173 ? 11.408 11.817 -19.660 1.00 82.44 173 PHE A O 1
ATOM 1288 N N . SER A 1 174 ? 12.660 11.057 -17.959 1.00 76.62 174 SER A N 1
ATOM 1289 C CA . SER A 1 174 ? 13.542 12.228 -17.943 1.00 76.62 174 SER A CA 1
ATOM 1290 C C . SER A 1 174 ? 14.924 11.862 -18.482 1.00 76.62 174 SER A C 1
ATOM 1292 O O . SER A 1 174 ? 15.754 11.385 -17.712 1.00 76.62 174 SER A O 1
ATOM 1294 N N . PRO A 1 175 ? 15.222 12.055 -19.780 1.00 61.69 175 PRO A N 1
ATOM 1295 C CA . PRO A 1 175 ? 16.605 12.236 -20.202 1.00 61.69 175 PRO A CA 1
ATOM 1296 C C . PRO A 1 175 ? 17.223 13.490 -19.564 1.00 61.69 175 PRO A C 1
ATOM 1298 O O . PRO A 1 175 ? 16.514 14.390 -19.110 1.00 61.69 175 PRO A O 1
ATOM 1301 N N . ASP A 1 176 ? 18.549 13.586 -19.641 1.00 56.94 176 ASP A N 1
ATOM 1302 C CA . ASP A 1 176 ? 19.364 14.723 -19.181 1.00 56.94 176 ASP A CA 1
ATOM 1303 C C . ASP A 1 176 ? 18.932 16.100 -19.757 1.00 56.94 176 ASP A C 1
ATOM 1305 O O . ASP A 1 176 ? 19.433 17.135 -19.326 1.00 56.94 176 ASP A O 1
ATOM 1309 N N . SER A 1 177 ? 18.002 16.142 -20.727 1.00 53.38 177 SER A N 1
ATOM 1310 C CA . SER A 1 177 ? 17.543 17.344 -21.444 1.00 53.38 177 SER A CA 1
ATOM 1311 C C . SER A 1 177 ? 16.020 17.596 -21.458 1.00 53.38 177 SER A C 1
ATOM 1313 O O . SER A 1 177 ? 15.560 18.454 -22.213 1.00 53.38 177 SER A O 1
ATOM 1315 N N . GLY A 1 178 ? 15.213 16.905 -20.639 1.00 70.06 178 GLY A N 1
ATOM 1316 C CA . GLY A 1 178 ? 13.769 17.183 -20.503 1.00 70.06 178 GLY A CA 1
ATOM 1317 C C . GLY A 1 178 ? 12.919 15.938 -20.253 1.00 70.06 178 GLY A C 1
ATOM 1318 O O . GLY A 1 178 ? 13.463 14.876 -20.006 1.00 70.06 178 GLY A O 1
ATOM 1319 N N . THR A 1 179 ? 11.585 16.042 -20.328 1.00 76.94 179 THR A N 1
ATOM 1320 C CA . THR A 1 179 ? 10.672 14.886 -20.200 1.00 76.94 179 THR A CA 1
ATOM 1321 C C . THR A 1 179 ? 10.172 14.409 -21.567 1.00 76.94 179 THR A C 1
ATOM 1323 O O . THR A 1 179 ? 9.602 15.188 -22.328 1.00 76.94 179 THR A O 1
ATOM 1326 N N . VAL A 1 180 ? 10.334 13.120 -21.876 1.00 83.62 180 VAL A N 1
ATOM 1327 C CA . VAL A 1 180 ? 9.881 12.470 -23.119 1.00 83.62 180 VAL A CA 1
ATOM 1328 C C . VAL A 1 180 ? 8.810 11.427 -22.805 1.00 83.62 180 VAL A C 1
ATOM 1330 O O . VAL A 1 180 ? 8.880 10.758 -21.779 1.00 83.62 180 VAL A O 1
ATOM 1333 N N . LYS A 1 181 ? 7.821 11.264 -23.693 1.00 87.38 181 LYS A N 1
ATOM 1334 C CA . LYS A 1 181 ? 6.776 10.235 -23.577 1.00 87.38 181 LYS A CA 1
ATOM 1335 C C . LYS A 1 181 ? 7.043 9.066 -24.513 1.00 87.38 181 LYS A C 1
ATOM 1337 O O . LYS A 1 181 ? 7.342 9.278 -25.685 1.00 87.38 181 LYS A O 1
ATOM 1342 N N . ALA A 1 182 ? 6.881 7.844 -24.019 1.00 84.81 182 ALA A N 1
ATOM 1343 C CA . ALA A 1 182 ? 6.982 6.630 -24.823 1.00 84.81 182 ALA A CA 1
ATOM 1344 C C . ALA A 1 182 ? 5.869 5.630 -24.458 1.00 84.81 182 ALA A C 1
ATOM 1346 O O . ALA A 1 182 ? 5.352 5.665 -23.338 1.00 84.81 182 ALA A O 1
ATOM 1347 N N . PRO A 1 183 ? 5.462 4.738 -25.378 1.00 87.69 183 PRO A N 1
ATOM 1348 C CA . PRO A 1 183 ? 4.452 3.734 -25.068 1.00 87.69 183 PRO A CA 1
ATOM 1349 C C . PRO A 1 183 ? 4.963 2.732 -24.026 1.00 87.69 183 PRO A C 1
ATOM 1351 O O . PRO A 1 183 ? 6.142 2.375 -24.018 1.00 87.69 183 PRO A O 1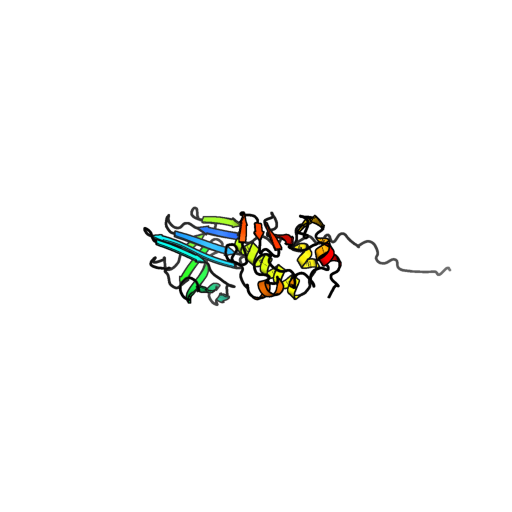
ATOM 1354 N N . ALA A 1 184 ? 4.054 2.192 -23.210 1.00 86.38 184 ALA A N 1
ATOM 1355 C CA . ALA A 1 184 ? 4.369 1.142 -22.235 1.00 86.38 184 ALA A CA 1
ATOM 1356 C C . ALA A 1 184 ? 5.017 -0.106 -22.861 1.00 86.38 184 ALA A C 1
ATOM 1358 O O . ALA A 1 184 ? 5.668 -0.876 -22.174 1.00 86.38 184 ALA A O 1
ATOM 1359 N N . SER A 1 185 ? 4.883 -0.335 -24.168 1.00 84.00 185 SER A N 1
ATOM 1360 C CA . SER A 1 185 ? 5.567 -1.448 -24.837 1.00 84.00 185 SER A CA 1
ATOM 1361 C C . SER A 1 185 ? 7.096 -1.366 -24.736 1.00 84.00 185 SER A C 1
ATOM 1363 O O . SER A 1 185 ? 7.757 -2.396 -24.829 1.00 84.00 185 SER A O 1
ATOM 1365 N N . VAL A 1 186 ? 7.668 -0.174 -24.513 1.00 85.62 186 VAL A N 1
ATOM 1366 C CA . VAL A 1 186 ? 9.120 0.018 -24.341 1.00 85.62 186 VAL A CA 1
ATOM 1367 C C . VAL A 1 186 ? 9.655 -0.744 -23.127 1.00 85.62 186 VAL A C 1
ATOM 1369 O O . VAL A 1 186 ? 10.776 -1.243 -23.164 1.00 85.62 186 VAL A O 1
ATOM 1372 N N . ILE A 1 187 ? 8.859 -0.899 -22.065 1.00 85.12 187 ILE A N 1
ATOM 1373 C CA . ILE A 1 187 ? 9.334 -1.549 -20.837 1.00 85.12 187 ILE A CA 1
ATOM 1374 C C . ILE A 1 187 ? 9.283 -3.077 -20.871 1.00 85.12 187 ILE A C 1
ATOM 1376 O O . ILE A 1 187 ? 9.880 -3.714 -20.006 1.00 85.12 187 ILE A O 1
ATOM 1380 N N . ARG A 1 188 ? 8.636 -3.681 -21.876 1.00 84.50 188 ARG A N 1
ATOM 1381 C CA . ARG A 1 188 ? 8.539 -5.144 -21.991 1.00 84.50 188 ARG A CA 1
ATOM 1382 C C . ARG A 1 188 ? 9.919 -5.810 -22.041 1.00 84.50 188 ARG A C 1
ATOM 1384 O O . ARG A 1 188 ? 10.115 -6.864 -21.454 1.00 84.50 188 ARG A O 1
ATOM 1391 N N . ASN A 1 189 ? 10.896 -5.158 -22.668 1.00 78.00 189 ASN A N 1
ATOM 1392 C CA . ASN A 1 189 ? 12.280 -5.642 -22.722 1.00 78.00 189 ASN A CA 1
ATOM 1393 C C . ASN A 1 189 ? 13.178 -5.012 -21.640 1.00 78.00 189 ASN A C 1
ATOM 1395 O O . ASN A 1 189 ? 14.308 -5.449 -21.446 1.00 78.00 189 ASN A O 1
ATOM 1399 N N . ALA A 1 190 ? 12.680 -4.008 -20.911 1.00 76.44 190 ALA A N 1
ATOM 1400 C CA . ALA A 1 190 ? 13.452 -3.236 -19.937 1.00 76.44 190 ALA A CA 1
ATOM 1401 C C . ALA A 1 190 ? 13.597 -3.920 -18.571 1.00 76.44 190 ALA A C 1
ATOM 1403 O O . ALA A 1 190 ? 14.341 -3.431 -17.720 1.00 76.44 190 ALA A O 1
ATOM 1404 N N . ALA A 1 191 ? 12.913 -5.048 -18.350 1.00 74.38 191 ALA A N 1
ATOM 1405 C CA . ALA A 1 191 ? 12.907 -5.773 -17.080 1.00 74.38 191 ALA A CA 1
ATOM 1406 C C . ALA A 1 191 ? 14.319 -6.108 -16.558 1.00 74.38 191 ALA A C 1
ATOM 1408 O O . ALA A 1 191 ? 14.537 -6.171 -15.350 1.00 74.38 191 ALA A O 1
ATOM 1409 N N . THR A 1 192 ? 15.290 -6.282 -17.461 1.00 77.44 192 THR A N 1
ATOM 1410 C CA . THR A 1 192 ? 16.696 -6.566 -17.135 1.00 77.44 192 THR A CA 1
ATOM 1411 C C . THR A 1 192 ? 17.497 -5.339 -16.697 1.00 77.44 192 THR A C 1
ATOM 1413 O O . THR A 1 192 ? 18.491 -5.499 -15.993 1.00 77.44 192 THR A O 1
ATOM 1416 N N . CYS A 1 193 ? 17.069 -4.128 -17.058 1.00 84.25 193 CYS A N 1
ATOM 1417 C CA . CYS A 1 193 ? 17.787 -2.881 -16.773 1.00 84.25 193 CYS A CA 1
ATOM 1418 C C . CYS A 1 193 ? 17.147 -2.041 -15.671 1.00 84.25 193 CYS A C 1
ATOM 1420 O O . CYS A 1 193 ? 17.856 -1.287 -15.010 1.00 84.25 193 CYS A O 1
ATOM 1422 N N . ILE A 1 194 ? 15.829 -2.167 -15.462 1.00 84.81 194 ILE A N 1
ATOM 1423 C CA . ILE A 1 194 ? 15.102 -1.441 -14.410 1.00 84.81 194 ILE A CA 1
ATOM 1424 C C . ILE A 1 194 ? 15.794 -1.544 -13.041 1.00 84.81 194 ILE A C 1
ATOM 1426 O O . ILE A 1 194 ? 15.907 -0.502 -12.398 1.00 84.81 194 ILE A O 1
ATOM 1430 N N . PRO A 1 195 ? 16.315 -2.713 -12.598 1.00 84.62 195 PRO A N 1
ATOM 1431 C CA . PRO A 1 195 ? 17.046 -2.797 -11.337 1.00 84.62 195 PRO A CA 1
ATOM 1432 C C . PRO A 1 195 ? 18.169 -1.775 -11.185 1.00 84.62 195 PRO A C 1
ATOM 1434 O O . PRO A 1 195 ? 18.371 -1.310 -10.078 1.00 84.62 195 PRO A O 1
ATOM 1437 N N . GLY A 1 196 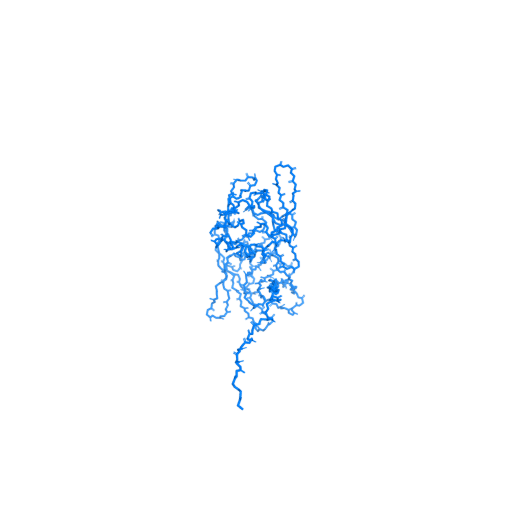? 18.875 -1.432 -12.267 1.00 83.69 196 GLY A N 1
ATOM 1438 C CA . GLY A 1 196 ? 20.045 -0.552 -12.244 1.00 83.69 196 GLY A CA 1
ATOM 1439 C C . GLY A 1 196 ? 19.738 0.943 -12.340 1.00 83.69 196 GLY A C 1
ATOM 1440 O O . GLY A 1 196 ? 20.671 1.740 -12.328 1.00 83.69 196 GLY A O 1
ATOM 1441 N N . ILE A 1 197 ? 18.468 1.347 -12.457 1.00 86.06 197 ILE A N 1
ATOM 1442 C CA . ILE A 1 197 ? 18.103 2.769 -12.387 1.00 86.06 197 ILE A CA 1
ATOM 1443 C C . ILE A 1 197 ? 18.303 3.247 -10.958 1.00 86.06 197 ILE A C 1
ATOM 1445 O O . ILE A 1 197 ? 17.845 2.596 -10.023 1.00 86.06 197 ILE A O 1
ATOM 1449 N N . VAL A 1 198 ? 18.934 4.405 -10.806 1.00 86.38 198 VAL A N 1
ATOM 1450 C CA . VAL A 1 198 ? 19.258 4.986 -9.505 1.00 86.38 198 VAL A CA 1
ATOM 1451 C C . VAL A 1 198 ? 18.326 6.135 -9.131 1.00 86.38 198 VAL A C 1
ATOM 1453 O O . VAL A 1 198 ? 17.813 6.859 -9.992 1.00 86.38 198 VAL A O 1
ATOM 1456 N N . THR A 1 199 ? 18.109 6.310 -7.829 1.00 83.75 199 THR A N 1
ATOM 1457 C CA . THR A 1 199 ? 17.445 7.494 -7.273 1.00 83.75 199 THR A CA 1
ATOM 1458 C C . THR A 1 199 ? 18.279 8.749 -7.539 1.00 83.75 199 THR A C 1
ATOM 1460 O O . THR A 1 199 ? 19.510 8.704 -7.528 1.00 83.75 199 THR A O 1
ATOM 1463 N N . THR A 1 200 ? 17.619 9.887 -7.759 1.00 78.12 200 THR A N 1
ATOM 1464 C CA . THR A 1 200 ? 18.290 11.173 -8.019 1.00 78.12 200 THR A CA 1
ATOM 1465 C C . THR A 1 200 ? 19.133 11.668 -6.844 1.00 78.12 200 THR A C 1
ATOM 1467 O O . THR A 1 200 ? 20.166 12.290 -7.065 1.00 78.12 200 THR A O 1
ATOM 1470 N N . GLU A 1 201 ? 18.703 11.410 -5.606 1.00 78.06 201 GLU A N 1
ATOM 1471 C CA . GLU A 1 201 ? 19.342 11.961 -4.402 1.00 78.06 201 GLU A CA 1
ATOM 1472 C C . GLU A 1 201 ? 20.353 11.004 -3.759 1.00 78.06 201 GLU A C 1
ATOM 1474 O O . GLU A 1 201 ? 21.463 11.412 -3.428 1.00 78.06 201 GLU A O 1
ATOM 1479 N N . SER A 1 202 ? 19.984 9.731 -3.570 1.00 79.00 202 SER A N 1
ATOM 1480 C CA . SER A 1 202 ? 20.816 8.763 -2.836 1.00 79.00 202 SER A CA 1
ATOM 1481 C C . SER A 1 202 ? 21.673 7.867 -3.732 1.00 79.00 202 SER A C 1
ATOM 1483 O O . SER A 1 202 ? 22.519 7.134 -3.220 1.00 79.00 202 SER A O 1
ATOM 1485 N N . GLY A 1 203 ? 21.443 7.865 -5.050 1.00 83.62 203 GLY A N 1
ATOM 1486 C CA . GLY A 1 203 ? 22.127 6.974 -5.990 1.00 83.62 203 GLY A CA 1
ATOM 1487 C C . GLY A 1 203 ? 21.812 5.485 -5.785 1.00 83.62 203 GLY A C 1
ATOM 1488 O O . GLY A 1 203 ? 22.505 4.628 -6.326 1.00 83.62 203 GLY A O 1
ATOM 1489 N N . THR A 1 204 ? 20.792 5.154 -4.988 1.00 87.44 204 THR A N 1
ATOM 1490 C CA . THR A 1 204 ? 20.404 3.768 -4.700 1.00 87.44 204 THR A CA 1
ATOM 1491 C C . THR A 1 204 ? 19.670 3.181 -5.895 1.00 87.44 204 THR A C 1
ATOM 1493 O O . THR A 1 204 ? 18.749 3.806 -6.417 1.00 87.44 204 THR A O 1
ATOM 1496 N N . ASP A 1 205 ? 20.047 1.978 -6.320 1.00 89.38 205 ASP A N 1
ATOM 1497 C CA . ASP A 1 205 ? 19.395 1.318 -7.446 1.00 89.38 205 ASP A CA 1
ATOM 1498 C C . ASP A 1 205 ? 18.018 0.729 -7.063 1.00 89.38 205 ASP A C 1
ATOM 1500 O O . ASP A 1 205 ? 17.788 0.310 -5.919 1.00 89.38 205 ASP A O 1
ATOM 1504 N N . ILE A 1 206 ? 17.080 0.701 -8.019 1.00 89.62 206 ILE A N 1
ATOM 1505 C CA . ILE A 1 206 ? 15.714 0.189 -7.820 1.00 89.62 206 ILE A CA 1
ATOM 1506 C C . ILE A 1 206 ? 15.735 -1.254 -7.306 1.00 89.62 206 ILE A C 1
ATOM 1508 O O . ILE A 1 206 ? 14.927 -1.605 -6.447 1.00 89.62 206 ILE A O 1
ATOM 1512 N N . GLY A 1 207 ? 16.639 -2.098 -7.805 1.00 88.56 207 GLY A N 1
ATOM 1513 C CA . GLY A 1 207 ? 16.721 -3.505 -7.416 1.00 88.56 207 GLY A CA 1
ATOM 1514 C C . GLY A 1 207 ? 17.031 -3.683 -5.930 1.00 88.56 207 GLY A C 1
ATOM 1515 O O . GLY A 1 207 ? 16.377 -4.478 -5.249 1.00 88.56 207 GLY A O 1
ATOM 1516 N N . THR A 1 208 ? 17.995 -2.923 -5.420 1.00 88.75 208 THR A N 1
ATOM 1517 C CA . THR A 1 208 ? 18.366 -2.885 -4.003 1.00 88.75 208 THR A CA 1
ATOM 1518 C C . THR A 1 208 ? 17.231 -2.317 -3.155 1.00 88.75 208 THR A C 1
ATOM 1520 O O . THR A 1 208 ? 16.836 -2.939 -2.166 1.00 88.75 208 THR A O 1
ATOM 1523 N N . MET A 1 209 ? 16.633 -1.198 -3.574 1.00 89.56 209 MET A N 1
ATOM 1524 C CA . MET A 1 209 ? 15.511 -0.565 -2.870 1.00 89.56 209 MET A CA 1
ATOM 1525 C C . MET A 1 209 ? 14.307 -1.509 -2.724 1.00 89.56 209 MET A C 1
ATOM 1527 O O . MET A 1 209 ? 13.768 -1.689 -1.632 1.00 89.56 209 MET A O 1
ATOM 1531 N N . LEU A 1 210 ? 13.907 -2.154 -3.820 1.00 89.38 210 LEU A N 1
ATOM 1532 C CA . LEU A 1 210 ? 12.796 -3.103 -3.855 1.00 89.38 210 LEU A CA 1
ATOM 1533 C C . LEU A 1 210 ? 13.046 -4.345 -2.993 1.00 89.38 210 LEU A C 1
ATOM 1535 O O . LEU A 1 210 ? 12.098 -4.946 -2.493 1.00 89.38 210 LEU A O 1
ATOM 1539 N N . LYS A 1 211 ? 14.302 -4.765 -2.814 1.00 87.00 211 LYS A N 1
ATOM 1540 C CA . LYS A 1 211 ? 14.646 -5.878 -1.917 1.00 87.00 211 LYS A CA 1
ATOM 1541 C C . LYS A 1 211 ? 14.613 -5.467 -0.449 1.00 87.00 211 LYS A C 1
ATOM 1543 O O . LYS A 1 211 ? 14.171 -6.265 0.370 1.00 87.00 211 LYS A O 1
ATOM 1548 N N . ALA A 1 212 ? 15.067 -4.254 -0.138 1.00 86.00 212 ALA A N 1
ATOM 1549 C CA . ALA A 1 212 ? 15.150 -3.748 1.228 1.00 86.00 212 ALA A CA 1
ATOM 1550 C C . ALA A 1 212 ? 13.772 -3.451 1.843 1.00 86.00 212 ALA A C 1
ATOM 1552 O O . ALA A 1 212 ? 13.589 -3.610 3.046 1.00 86.00 212 ALA A O 1
ATOM 1553 N N . ILE A 1 213 ? 12.799 -3.037 1.026 1.00 84.81 213 ILE A N 1
ATOM 1554 C CA . ILE A 1 213 ? 11.480 -2.605 1.501 1.00 84.81 213 ILE A CA 1
ATOM 1555 C C . ILE A 1 213 ? 10.447 -3.674 1.179 1.00 84.81 213 ILE A C 1
ATOM 1557 O O . ILE A 1 213 ? 9.997 -3.811 0.037 1.00 84.81 213 ILE A O 1
ATOM 1561 N N . ASP A 1 214 ? 10.046 -4.417 2.205 1.00 79.56 214 ASP A N 1
ATOM 1562 C CA . ASP A 1 214 ? 9.017 -5.438 2.046 1.00 79.56 214 ASP A CA 1
ATOM 1563 C C . ASP A 1 214 ? 7.612 -4.823 1.958 1.00 79.56 214 ASP A C 1
ATOM 1565 O O . ASP A 1 214 ? 6.858 -5.115 1.029 1.00 79.56 214 ASP A O 1
ATOM 1569 N N . THR A 1 215 ? 7.304 -3.905 2.882 1.00 82.25 215 THR A N 1
ATOM 1570 C CA . THR A 1 215 ? 6.041 -3.156 2.947 1.00 82.25 215 THR A CA 1
ATOM 1571 C C . THR A 1 215 ? 6.328 -1.654 2.832 1.00 82.25 215 THR A C 1
ATOM 1573 O O . THR A 1 215 ? 6.850 -1.073 3.785 1.00 82.25 215 THR A O 1
ATOM 1576 N N . PRO A 1 216 ? 6.037 -1.008 1.688 1.00 84.69 216 PRO A N 1
ATOM 1577 C CA . PRO A 1 216 ? 6.319 0.412 1.503 1.00 84.69 216 PRO A CA 1
ATOM 1578 C C . PRO A 1 216 ? 5.397 1.285 2.358 1.00 84.69 216 PRO A C 1
ATOM 1580 O O . PRO A 1 216 ? 4.198 1.030 2.453 1.00 84.69 216 PRO A O 1
ATOM 1583 N N . GLN A 1 217 ? 5.955 2.354 2.925 1.00 82.44 217 GLN A N 1
ATOM 1584 C CA . GLN A 1 217 ? 5.198 3.429 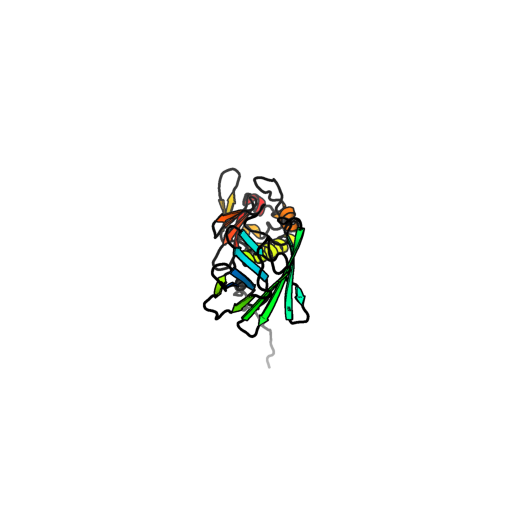3.567 1.00 82.44 217 GLN A CA 1
ATOM 1585 C C . GLN A 1 217 ? 5.332 4.676 2.695 1.00 82.44 217 GLN A C 1
ATOM 1587 O O . GLN A 1 217 ? 6.443 5.133 2.444 1.00 82.44 217 GLN A O 1
ATOM 1592 N N . LEU A 1 218 ? 4.209 5.193 2.194 1.00 84.69 218 LEU A N 1
ATOM 1593 C CA . LEU A 1 218 ? 4.199 6.226 1.148 1.00 84.69 218 LEU A CA 1
ATOM 1594 C C . LEU A 1 218 ? 4.775 7.575 1.586 1.00 84.69 218 LEU A C 1
ATOM 1596 O O . LEU A 1 218 ? 5.246 8.339 0.746 1.00 84.69 218 LEU A O 1
ATOM 1600 N N . ASP A 1 219 ? 4.770 7.830 2.891 1.00 75.69 219 ASP A N 1
ATOM 1601 C CA . ASP A 1 219 ? 5.216 9.086 3.493 1.00 75.69 219 ASP A CA 1
ATOM 1602 C C . ASP A 1 219 ? 6.573 8.934 4.210 1.00 75.69 219 ASP A C 1
ATOM 1604 O O . ASP A 1 219 ? 6.943 9.771 5.034 1.00 75.69 219 ASP A O 1
ATOM 1608 N N . LYS A 1 220 ? 7.325 7.857 3.922 1.00 77.56 220 LYS A N 1
ATOM 1609 C CA . LYS A 1 220 ? 8.676 7.634 4.455 1.00 77.56 220 LYS A CA 1
ATOM 1610 C C . LYS A 1 220 ? 9.698 7.369 3.348 1.00 77.56 220 LYS A C 1
ATOM 1612 O O . LYS A 1 220 ? 9.410 6.589 2.435 1.00 77.56 220 LYS A O 1
ATOM 1617 N N . PRO A 1 221 ? 10.928 7.910 3.474 1.00 78.12 221 PRO A N 1
ATOM 1618 C CA . PRO A 1 221 ? 12.011 7.617 2.546 1.00 78.12 221 PRO A CA 1
ATOM 1619 C C . PRO A 1 221 ? 12.216 6.106 2.351 1.00 78.12 221 PRO A C 1
ATOM 1621 O O . PRO A 1 221 ? 12.082 5.340 3.308 1.00 78.12 221 PRO A O 1
ATOM 1624 N N . PRO A 1 222 ? 12.561 5.662 1.132 1.00 83.00 222 PRO A N 1
ATOM 1625 C CA . PRO A 1 222 ? 12.849 6.455 -0.066 1.00 83.00 222 PRO A CA 1
ATOM 1626 C C . PRO A 1 222 ? 11.599 6.853 -0.867 1.00 83.00 222 PRO A C 1
ATOM 1628 O O . PRO A 1 222 ? 11.733 7.425 -1.945 1.00 83.00 222 PRO A O 1
ATOM 1631 N N . LEU A 1 223 ? 10.393 6.534 -0.387 1.00 88.06 223 LEU A N 1
ATOM 1632 C CA . LEU A 1 223 ? 9.155 6.949 -1.035 1.00 88.06 223 LEU A CA 1
ATOM 1633 C C . LEU A 1 223 ? 8.764 8.354 -0.573 1.00 88.06 223 LEU A C 1
ATOM 1635 O O . LEU A 1 223 ? 8.894 8.718 0.594 1.00 88.06 223 LEU A O 1
ATOM 1639 N N . SER A 1 224 ? 8.265 9.143 -1.512 1.00 86.56 224 SER A N 1
ATOM 1640 C CA . SER A 1 224 ? 7.720 10.464 -1.249 1.00 86.56 224 SER A CA 1
ATOM 1641 C C . SER A 1 224 ? 6.368 10.590 -1.932 1.00 86.56 224 SER A C 1
ATOM 1643 O O . SER A 1 224 ? 6.257 10.520 -3.163 1.00 86.56 224 SER A O 1
ATOM 1645 N N . ARG A 1 225 ? 5.319 10.776 -1.132 1.00 86.44 225 ARG A N 1
ATOM 1646 C CA . ARG A 1 225 ? 4.008 11.183 -1.626 1.00 86.44 225 ARG A CA 1
ATOM 1647 C C . ARG A 1 225 ? 4.090 12.640 -2.081 1.00 86.44 225 ARG A C 1
ATOM 1649 O O . ARG A 1 225 ? 4.089 13.564 -1.276 1.00 86.44 225 ARG A O 1
ATOM 1656 N N . VAL A 1 226 ? 4.149 12.840 -3.395 1.00 80.75 226 VAL A N 1
ATOM 1657 C CA . VAL A 1 226 ? 4.187 14.177 -4.015 1.00 80.75 226 VAL A CA 1
ATOM 1658 C C . VAL A 1 226 ? 2.789 14.806 -4.020 1.00 80.75 226 VAL A C 1
ATOM 1660 O O . VAL A 1 226 ? 2.642 16.018 -3.905 1.00 80.75 226 VAL A O 1
ATOM 1663 N N . ALA A 1 227 ? 1.754 13.976 -4.174 1.00 78.56 227 ALA A N 1
ATOM 1664 C CA . ALA A 1 227 ? 0.343 14.350 -4.100 1.00 78.56 227 ALA A CA 1
ATOM 1665 C C . ALA A 1 227 ? -0.516 13.104 -3.813 1.00 78.56 227 ALA A C 1
ATOM 1667 O O . ALA A 1 227 ? -0.040 11.977 -3.945 1.00 78.56 227 ALA A O 1
ATOM 1668 N N . ASP A 1 228 ? -1.815 13.279 -3.547 1.00 76.25 228 ASP A N 1
ATOM 1669 C CA . ASP A 1 228 ? -2.778 12.181 -3.299 1.00 76.25 228 ASP A CA 1
ATOM 1670 C C . ASP A 1 228 ? -2.857 11.120 -4.408 1.00 76.25 228 ASP A C 1
ATOM 1672 O O . ASP A 1 228 ? -3.458 10.053 -4.238 1.00 76.25 228 ASP A O 1
ATOM 1676 N N . ASN A 1 229 ? -2.311 11.429 -5.581 1.00 88.56 229 ASN A N 1
ATOM 1677 C CA . ASN A 1 229 ? -2.302 10.569 -6.747 1.00 88.56 229 ASN A CA 1
ATOM 1678 C C . ASN A 1 229 ? -0.900 10.285 -7.294 1.00 88.56 229 ASN A C 1
ATOM 1680 O O . ASN A 1 229 ? -0.831 9.726 -8.386 1.00 88.56 229 ASN A O 1
ATOM 1684 N N . ARG A 1 230 ? 0.188 10.669 -6.612 1.00 92.12 230 ARG A N 1
ATOM 1685 C CA . ARG A 1 230 ? 1.566 10.491 -7.099 1.00 92.12 230 ARG A CA 1
ATOM 1686 C C . ARG A 1 230 ? 2.518 10.118 -5.971 1.00 92.12 230 ARG A C 1
ATOM 1688 O O . ARG A 1 230 ? 2.584 10.805 -4.955 1.00 92.12 230 ARG A O 1
ATOM 1695 N N . VAL A 1 231 ? 3.293 9.066 -6.204 1.00 93.06 231 VAL A N 1
ATOM 1696 C CA . VAL A 1 231 ? 4.355 8.592 -5.315 1.00 93.06 231 VAL A CA 1
ATOM 1697 C C . VAL A 1 231 ? 5.633 8.495 -6.128 1.00 93.06 231 VAL A C 1
ATOM 1699 O O . VAL A 1 231 ? 5.649 7.827 -7.160 1.00 93.06 231 VAL A O 1
ATOM 1702 N N . SER A 1 232 ? 6.692 9.144 -5.663 1.00 91.38 232 SER A N 1
ATOM 1703 C CA . SER A 1 232 ? 8.006 9.126 -6.300 1.00 91.38 232 SER A CA 1
ATOM 1704 C C . SER A 1 232 ? 9.026 8.444 -5.402 1.00 91.38 232 SER A C 1
ATOM 1706 O O . SER A 1 232 ? 8.954 8.553 -4.180 1.00 91.38 232 SER A O 1
ATOM 1708 N N . THR A 1 233 ? 9.991 7.764 -6.012 1.00 89.44 233 THR A N 1
ATOM 1709 C CA . THR A 1 233 ? 11.214 7.306 -5.336 1.00 89.44 233 THR A CA 1
ATOM 1710 C C . THR A 1 233 ? 12.451 8.086 -5.783 1.00 89.44 233 THR A C 1
ATOM 1712 O O . THR A 1 233 ? 13.572 7.741 -5.422 1.00 89.44 233 THR A O 1
ATOM 1715 N N . GLY A 1 234 ? 12.283 9.066 -6.676 1.00 86.88 234 GLY A N 1
ATOM 1716 C CA . GLY A 1 234 ? 13.376 9.697 -7.420 1.00 86.88 234 GLY A CA 1
ATOM 1717 C C . GLY A 1 234 ? 13.959 8.820 -8.538 1.00 86.88 234 GLY A C 1
ATOM 1718 O O . GLY A 1 234 ? 14.548 9.352 -9.468 1.00 86.88 234 GLY A O 1
ATOM 1719 N N . ALA A 1 235 ? 13.771 7.496 -8.505 1.00 89.56 235 ALA A N 1
ATOM 1720 C CA . ALA A 1 235 ? 14.150 6.587 -9.596 1.00 89.56 235 ALA A CA 1
ATOM 1721 C C . ALA A 1 235 ? 12.970 6.284 -10.535 1.00 89.56 235 ALA A C 1
ATOM 1723 O O . ALA A 1 235 ? 13.140 6.154 -11.748 1.00 89.56 235 ALA A O 1
ATOM 1724 N N . PHE A 1 236 ? 11.764 6.176 -9.978 1.00 91.75 236 PHE A N 1
ATOM 1725 C CA . PHE A 1 236 ? 10.521 6.043 -10.728 1.00 91.75 236 PHE A CA 1
ATOM 1726 C C . PHE A 1 236 ? 9.383 6.784 -10.020 1.00 91.75 236 PHE A C 1
ATOM 1728 O O . PHE A 1 236 ? 9.488 7.144 -8.846 1.00 91.75 236 PHE A O 1
ATOM 1735 N N . GLU A 1 237 ? 8.277 6.974 -10.735 1.00 93.38 237 GLU A N 1
ATOM 1736 C CA . GLU A 1 237 ? 7.024 7.473 -10.177 1.00 93.38 237 GLU A CA 1
ATOM 1737 C C . GLU A 1 237 ? 5.880 6.501 -10.461 1.00 93.38 237 GLU A C 1
ATOM 1739 O O . GLU A 1 237 ? 5.798 5.902 -11.538 1.00 93.38 237 GLU A O 1
ATOM 1744 N N . ALA A 1 238 ? 4.975 6.374 -9.495 1.00 95.19 238 ALA A N 1
ATOM 1745 C CA . ALA A 1 238 ? 3.676 5.757 -9.672 1.00 95.19 238 ALA A CA 1
ATOM 1746 C C . ALA A 1 238 ? 2.555 6.793 -9.532 1.00 95.19 238 ALA A C 1
ATOM 1748 O O . ALA A 1 238 ? 2.574 7.651 -8.646 1.00 95.19 238 ALA A O 1
ATOM 1749 N N . ARG A 1 239 ? 1.525 6.654 -10.367 1.00 94.94 239 ARG A N 1
ATOM 1750 C CA . ARG A 1 239 ? 0.330 7.495 -10.377 1.00 94.94 239 ARG A CA 1
ATOM 1751 C C . ARG A 1 239 ? -0.928 6.689 -10.077 1.00 94.94 239 ARG A C 1
ATOM 1753 O O . ARG A 1 239 ? -1.113 5.590 -10.601 1.00 94.94 239 ARG A O 1
ATOM 1760 N N . TRP A 1 240 ? -1.821 7.255 -9.271 1.00 94.06 240 TRP A N 1
ATOM 1761 C CA . TRP A 1 240 ? -3.130 6.680 -8.987 1.00 94.06 240 TRP A CA 1
ATOM 1762 C C . TRP A 1 240 ? -4.068 6.808 -10.192 1.00 94.06 240 TRP A C 1
ATOM 1764 O O . TRP A 1 240 ? -4.220 7.886 -10.772 1.00 94.06 240 TRP A O 1
ATOM 1774 N N . THR A 1 241 ? -4.744 5.712 -10.531 1.00 92.19 241 THR A N 1
ATOM 1775 C CA . THR A 1 241 ? -5.764 5.637 -11.584 1.00 92.19 241 THR A CA 1
ATOM 1776 C C . THR A 1 241 ? -7.024 4.947 -11.060 1.00 92.19 241 THR A C 1
ATOM 1778 O O . THR A 1 241 ? -7.018 4.341 -9.990 1.00 92.19 241 THR A O 1
ATOM 1781 N N . ALA A 1 242 ? -8.102 4.945 -11.849 1.00 89.25 242 ALA A N 1
ATOM 1782 C CA . ALA A 1 242 ? -9.301 4.160 -11.539 1.00 89.25 242 ALA A CA 1
ATOM 1783 C C . ALA A 1 242 ? -9.042 2.639 -11.446 1.00 89.25 242 ALA A C 1
ATOM 1785 O O . ALA A 1 242 ? -9.887 1.906 -10.944 1.00 89.25 242 ALA A O 1
ATOM 1786 N N . GLN A 1 243 ? -7.895 2.159 -11.938 1.00 88.12 243 GLN A N 1
ATOM 1787 C CA . GLN A 1 243 ? -7.486 0.754 -11.893 1.00 88.12 243 GLN A CA 1
ATOM 1788 C C . GLN A 1 243 ? -6.380 0.491 -10.852 1.00 88.12 243 GLN A C 1
ATOM 1790 O O . GLN A 1 243 ? -5.762 -0.575 -10.868 1.00 88.12 243 GLN A O 1
ATOM 1795 N N . GLY A 1 244 ? -6.086 1.468 -9.989 1.00 92.75 244 GLY A N 1
ATOM 1796 C CA . GLY A 1 244 ? -5.011 1.409 -9.000 1.00 92.75 244 GLY A CA 1
ATOM 1797 C C . GLY A 1 244 ? -3.751 2.161 -9.423 1.00 92.75 244 GLY A C 1
ATOM 1798 O O . GLY A 1 244 ? -3.768 2.961 -10.363 1.00 92.75 244 GLY A O 1
ATOM 1799 N N . TRP A 1 245 ? -2.652 1.905 -8.717 1.00 95.06 245 TRP A N 1
ATOM 1800 C CA . TRP A 1 245 ? -1.350 2.508 -9.001 1.00 95.06 245 TRP A CA 1
ATOM 1801 C C . TRP A 1 245 ? -0.742 1.967 -10.290 1.00 95.06 245 TRP A C 1
ATOM 1803 O O . TRP A 1 245 ? -0.844 0.775 -10.589 1.00 95.06 245 TRP A O 1
ATOM 1813 N N . ARG A 1 246 ? -0.130 2.859 -11.069 1.00 95.88 246 ARG A N 1
ATOM 1814 C CA . ARG A 1 246 ? 0.573 2.533 -12.311 1.00 95.88 246 ARG A CA 1
ATOM 1815 C C . ARG A 1 246 ? 1.885 3.291 -12.388 1.00 95.88 246 ARG A C 1
ATOM 1817 O O . ARG A 1 246 ? 1.908 4.463 -12.029 1.00 95.88 246 ARG A O 1
ATOM 1824 N N . LEU A 1 247 ? 2.937 2.660 -12.903 1.00 94.88 247 LEU A N 1
ATOM 1825 C CA . LEU A 1 247 ? 4.175 3.349 -13.262 1.00 94.88 247 LEU A CA 1
ATOM 1826 C C . LEU A 1 247 ? 3.838 4.469 -14.249 1.00 94.88 247 LEU A C 1
ATOM 1828 O O . LEU A 1 247 ? 3.173 4.226 -15.259 1.00 94.88 247 LEU A O 1
ATOM 1832 N N . SER A 1 248 ? 4.254 5.687 -13.928 1.00 93.31 248 SER A N 1
ATOM 1833 C CA . SER A 1 248 ? 4.042 6.876 -14.753 1.00 93.31 248 SER A CA 1
ATOM 1834 C C . SER A 1 248 ? 5.343 7.436 -15.295 1.00 93.31 248 SER A C 1
ATOM 1836 O O . SER A 1 248 ? 5.320 7.998 -16.386 1.00 93.31 248 SER A O 1
ATOM 1838 N N . TRP A 1 249 ? 6.456 7.272 -14.574 1.00 91.50 249 TRP A N 1
ATOM 1839 C CA . TRP A 1 249 ? 7.727 7.878 -14.950 1.00 91.50 249 TRP A CA 1
ATOM 1840 C C . TRP A 1 249 ? 8.955 7.079 -14.497 1.00 91.50 249 TRP A C 1
ATOM 1842 O O . TRP A 1 249 ? 8.891 6.376 -13.488 1.00 91.50 249 TRP A O 1
ATOM 1852 N N . PHE A 1 250 ? 10.074 7.229 -15.217 1.00 90.19 250 PHE A N 1
ATOM 1853 C CA . PHE A 1 250 ? 11.402 6.740 -14.824 1.00 90.19 250 PHE A CA 1
ATOM 1854 C C . PHE A 1 250 ? 12.498 7.805 -14.985 1.00 90.19 250 PHE A C 1
ATOM 1856 O O . PHE A 1 250 ? 12.515 8.556 -15.966 1.00 90.19 250 PHE A O 1
ATOM 1863 N N . ASN A 1 251 ? 13.479 7.774 -14.078 1.00 87.50 251 ASN A N 1
ATOM 1864 C CA . ASN A 1 251 ? 14.715 8.558 -14.129 1.00 87.50 251 ASN A CA 1
ATOM 1865 C C . ASN A 1 251 ? 15.728 7.962 -15.123 1.00 87.50 251 ASN A C 1
ATOM 1867 O O . ASN A 1 251 ? 16.821 7.524 -14.766 1.00 87.50 251 ASN A O 1
ATOM 1871 N N . THR A 1 252 ? 15.314 7.818 -16.376 1.00 85.88 252 THR A N 1
ATOM 1872 C CA . THR A 1 252 ? 16.157 7.310 -17.458 1.00 85.88 252 THR A CA 1
ATOM 1873 C C . THR A 1 252 ? 15.591 7.741 -18.806 1.00 85.88 252 THR A C 1
ATOM 1875 O O . THR A 1 252 ? 14.520 8.345 -18.874 1.00 85.88 252 THR A O 1
ATOM 1878 N N . SER A 1 253 ? 16.278 7.403 -19.899 1.00 83.50 253 SER A N 1
ATOM 1879 C CA . SER A 1 253 ? 15.768 7.627 -21.251 1.00 83.50 253 SER A CA 1
ATOM 1880 C C . SER A 1 253 ? 15.086 6.374 -21.825 1.00 83.50 253 SER A C 1
ATOM 1882 O O . SER A 1 253 ? 15.485 5.247 -21.514 1.00 83.50 253 SER A O 1
ATOM 1884 N N . PRO A 1 254 ? 14.115 6.527 -22.747 1.00 81.06 254 PRO A N 1
ATOM 1885 C CA . PRO A 1 254 ? 13.527 5.388 -23.458 1.00 81.06 254 PRO A CA 1
ATOM 1886 C C . PRO A 1 254 ? 14.566 4.574 -24.244 1.00 81.06 254 PRO A C 1
ATOM 1888 O O . PRO A 1 254 ? 14.393 3.372 -24.444 1.00 81.06 254 PRO A O 1
ATOM 1891 N N . ALA A 1 255 ? 15.653 5.221 -24.686 1.00 79.94 255 ALA A N 1
ATOM 1892 C CA . ALA A 1 255 ? 16.724 4.581 -25.439 1.00 79.94 255 ALA A CA 1
ATOM 1893 C C . ALA A 1 255 ? 17.422 3.496 -24.608 1.00 79.94 255 ALA A C 1
ATOM 1895 O O . ALA A 1 255 ? 17.586 2.381 -25.102 1.00 79.94 255 ALA A O 1
ATOM 1896 N N . VAL A 1 256 ? 17.725 3.774 -23.332 1.00 79.50 256 VAL A N 1
ATOM 1897 C CA . VAL A 1 256 ? 18.304 2.785 -22.403 1.00 79.50 256 VAL A CA 1
ATOM 1898 C C . VAL A 1 256 ? 17.428 1.534 -22.364 1.00 79.50 256 VAL A C 1
ATOM 1900 O O . VAL A 1 256 ? 17.914 0.434 -22.620 1.00 79.50 256 VAL A O 1
ATOM 1903 N N . PHE A 1 257 ? 16.119 1.711 -22.178 1.00 80.88 257 PHE A N 1
ATOM 1904 C CA . PHE A 1 257 ? 15.149 0.614 -22.150 1.00 80.88 257 PHE A CA 1
ATOM 1905 C C . PHE A 1 257 ? 15.032 -0.150 -23.467 1.00 80.88 257 PHE A C 1
ATOM 1907 O O . PHE A 1 257 ? 14.928 -1.374 -23.454 1.00 80.88 257 PHE A O 1
ATOM 1914 N N . SER A 1 258 ? 15.107 0.538 -24.605 1.00 71.38 258 SER A N 1
ATOM 1915 C CA . SER A 1 258 ? 15.067 -0.112 -25.919 1.00 71.38 258 SER A CA 1
ATOM 1916 C C . SER A 1 258 ? 16.303 -0.969 -26.221 1.00 71.38 258 SER A C 1
ATOM 1918 O O . SER A 1 258 ? 16.217 -1.908 -27.009 1.00 71.38 258 SER A O 1
ATOM 1920 N N . THR A 1 259 ? 17.441 -0.677 -25.580 1.00 76.62 259 THR A N 1
ATOM 1921 C CA . THR A 1 259 ? 18.703 -1.421 -25.749 1.00 76.62 259 THR A CA 1
ATOM 1922 C C . THR A 1 259 ? 18.885 -2.570 -24.756 1.00 76.62 259 THR A C 1
ATOM 1924 O O . THR A 1 259 ? 19.842 -3.340 -24.866 1.00 76.62 259 THR A O 1
ATOM 1927 N N . CYS A 1 260 ? 17.963 -2.718 -23.803 1.00 77.56 260 CYS A N 1
ATOM 1928 C CA . CYS A 1 260 ? 17.960 -3.812 -22.844 1.00 77.56 260 CYS A CA 1
ATOM 1929 C C . CYS A 1 260 ? 17.757 -5.144 -23.558 1.00 77.56 260 CYS A C 1
ATOM 1931 O O . CYS A 1 260 ? 16.736 -5.371 -24.211 1.00 77.56 260 CYS A O 1
ATOM 1933 N N . LYS A 1 261 ? 18.737 -6.044 -23.441 1.00 63.16 261 LYS A N 1
ATOM 1934 C CA . LYS A 1 261 ? 18.582 -7.399 -23.969 1.00 63.16 261 LYS A CA 1
ATOM 1935 C C . LYS A 1 261 ? 17.543 -8.147 -23.123 1.00 63.16 261 LYS A C 1
ATOM 1937 O O . LYS A 1 261 ? 17.640 -8.091 -21.890 1.00 63.16 261 LYS A O 1
ATOM 1942 N N . PRO A 1 262 ? 16.588 -8.857 -23.755 1.00 59.22 262 PRO A N 1
ATOM 1943 C CA . PRO A 1 262 ? 15.762 -9.832 -23.058 1.00 59.22 262 PRO A CA 1
ATOM 1944 C C . PRO A 1 262 ? 16.676 -10.842 -22.362 1.00 59.22 262 PRO A C 1
ATOM 1946 O O . PRO A 1 262 ? 17.692 -11.255 -22.930 1.00 59.22 262 PRO A O 1
ATOM 1949 N N . GLY A 1 263 ? 16.359 -11.136 -21.105 1.00 53.62 263 GLY A N 1
ATOM 1950 C CA . GLY A 1 263 ? 17.126 -12.055 -20.273 1.00 53.62 263 GLY A CA 1
ATOM 1951 C C . GLY A 1 263 ? 16.728 -13.505 -20.447 1.00 53.62 263 GLY A C 1
ATOM 1952 O O . GLY A 1 263 ? 15.712 -13.775 -21.122 1.00 53.62 263 GLY A O 1
#

pLDDT: mean 83.76, std 15.67, range [32.25, 97.75]

Sequence (263 aa):
MARSLLPLIASLLAVFNAQAQVTKDPLPTQLVCHPSDNLTANISYEAGGALLGAGVYATSGTHECSVQSQGAGVAQPDGSVRFAWTDEVEGNKRYQAIVKRVGNEGYTLALQPAGCGTIALPAAIALSTQGKACKAGVDRDAAFVLFWRQLREAIARRDGELLQRLSLPQLEFSPDSGTVKAPASVIRNAATCIPGIVTTESGTDIGTMLKAIDTPQLDKPPLSRVADNRVSTGAFEARWTAQGWRLSWFNTSPAVFSTCKPG

Radius of gyration: 23.88 Å; chains: 1; bounding box: 46×64×88 Å

Foldseek 3Di:
DDDDDDDDPPDDDPDDPPPVPPPLQDFKKKKWFPPDPFKIKIWIAGPVRQTQWIWMWGDDDPDIDIDIADDHWDQDPVRWTKGWDFDVVVVRDIKIWIWHDDPDFKIKIAIVVCDDDPGGHPRIDITGNPDPRIDMDGDQLSLVLVLLVLLLVCLVVVQLVSLLSQADQWAWEDDPPGIDIDGSNLSSLQSPPQQCQAAPPPRHGPNRVSVVPNRDDCVDPCWDPPDPFWIDSSQWIWGQDPSGIHTHYGHHDSVSSNPRGRD

Secondary structure (DSSP, 8-state):
------------S--S--------PPPPEEEEEEEETTEEEEEEE-TT--EEEEEEEEEETTEEEEEE--S--EE-TTSEEEEEEEETTTTSEEEEEEEEEETTTEEEEEEESSEETTEE--S-EEEETT-TTEEEEE-HHHHHHHHHHHHHHHHHTT-HHHHHHTEEEEEEE--TTS-EEEEGGGGGTGGGTGGGPBPTTT--BHHHHHHH-SS--TTSTT-EEEETTEEE-SSEEEEEETTEEEEEEESS-HHHHHTP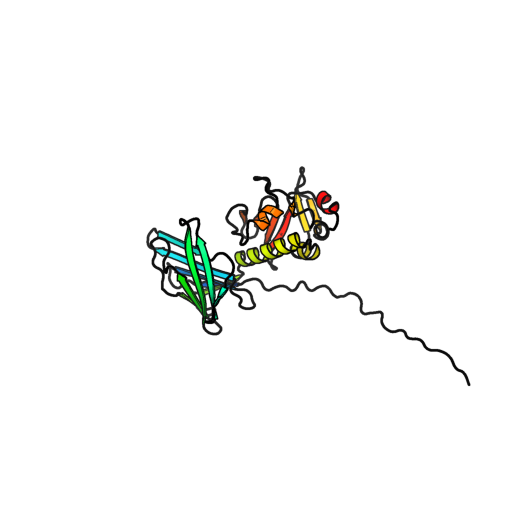PP-